Protein AF-A0A9X2YAY1-F1 (afdb_monomer_lite)

Radius of gyration: 21.25 Å; chains: 1; bounding box: 65×42×54 Å

InterPro domains:
  IPR003870 Domain of unknown function DUF222 [PF02720] (25-183)

Sequence (191 aa):
MSEVSIDLGELNAPELIDAAREWSRVENAAAAAKLAVMAEIFTRRTGGDATDREDWWVDPDAAVAAELAAALGVTRGLALAQTHRGVVLRDRLPAVAALFAAGELSDLTVRKIIHRTGLVTDPAVMAAVDTAIAAAATRWGQLSEKKLEQAIDATVLAHDPVAVRRVLDSLADRRVEFGSPTDATGFTSVW

Secondary structure (DSSP, 8-state):
-------GGG--HHHHHHHHHHHHHHHHHHHHHHHHHHHHHHHHHHS--GGGGGG-SS-HHHHHHHHHHHHHTS-HHHHHHHHHHHHHHHHT-HHHHHHHHTT-S-HHHHHHHHHHTTT---HHHHHHHHHHHHHHHTT--S--HHHHHHHHHHHHHHH-HHHHHHHHHHHH-----B--TTPPTT---B-

Organism: NCBI:txid318424

Structure (mmCIF, N/CA/C/O backbone):
data_AF-A0A9X2YAY1-F1
#
_entry.id   AF-A0A9X2YAY1-F1
#
loop_
_atom_site.group_PDB
_atom_site.id
_atom_site.type_symbol
_atom_site.label_atom_id
_atom_site.label_alt_id
_atom_site.label_comp_id
_atom_site.label_asym_id
_atom_site.label_entity_id
_atom_site.label_seq_id
_atom_site.pdbx_PDB_ins_code
_atom_site.Cartn_x
_atom_site.Cartn_y
_atom_site.Cartn_z
_atom_site.occupancy
_atom_site.B_iso_or_equiv
_atom_site.auth_seq_id
_atom_site.auth_comp_id
_atom_site.auth_asym_id
_atom_site.auth_atom_id
_atom_site.pdbx_PDB_model_num
ATOM 1 N N . MET A 1 1 ? -24.764 -3.072 -2.495 1.00 39.78 1 MET A N 1
ATOM 2 C CA . MET A 1 1 ? -24.863 -1.772 -1.802 1.00 39.78 1 MET A CA 1
ATOM 3 C C . MET A 1 1 ? -26.306 -1.606 -1.359 1.00 39.78 1 MET A C 1
ATOM 5 O O . MET A 1 1 ? -27.113 -1.074 -2.104 1.00 39.78 1 MET A O 1
ATOM 9 N N . SER A 1 2 ? -26.663 -2.208 -0.228 1.00 39.66 2 SER A N 1
ATOM 10 C CA . SER A 1 2 ? -27.978 -2.019 0.382 1.00 39.66 2 SER A CA 1
ATOM 11 C C . SER A 1 2 ? -27.790 -0.949 1.445 1.00 39.66 2 SER A C 1
ATOM 13 O O . SER A 1 2 ? -27.243 -1.241 2.503 1.00 39.66 2 SER A O 1
ATOM 15 N N . GLU A 1 3 ? -28.152 0.289 1.125 1.00 50.28 3 GLU A N 1
ATOM 16 C CA . GLU A 1 3 ? -28.212 1.393 2.081 1.00 50.28 3 GLU A CA 1
ATOM 17 C C . GLU A 1 3 ? -29.389 1.135 3.026 1.00 50.28 3 GLU A C 1
ATOM 19 O O . GLU A 1 3 ? -30.528 1.510 2.765 1.00 50.28 3 GLU A O 1
ATOM 24 N N . VAL A 1 4 ? -29.121 0.450 4.135 1.00 56.16 4 VAL A N 1
ATOM 25 C CA . VAL A 1 4 ? -29.900 0.701 5.344 1.00 56.16 4 VAL A CA 1
ATOM 26 C C . VAL A 1 4 ? -29.303 1.981 5.911 1.00 56.16 4 VAL A C 1
ATOM 28 O O . VAL A 1 4 ? -28.243 1.953 6.531 1.00 56.16 4 VAL A O 1
ATOM 31 N N . SER A 1 5 ? -29.917 3.120 5.592 1.00 67.19 5 SER A N 1
ATOM 32 C CA . SER A 1 5 ? -29.597 4.384 6.250 1.00 67.19 5 SER A CA 1
ATOM 33 C C . SER A 1 5 ? -30.014 4.234 7.711 1.00 67.19 5 SER A C 1
ATOM 35 O O . SER A 1 5 ? -31.197 4.282 8.034 1.00 67.19 5 SER A O 1
ATOM 37 N N . ILE A 1 6 ? -29.049 3.908 8.571 1.00 74.25 6 ILE A N 1
ATOM 38 C CA . ILE A 1 6 ? -29.256 3.863 10.017 1.00 74.25 6 ILE A CA 1
ATOM 39 C C . ILE A 1 6 ? -29.442 5.311 10.473 1.00 74.25 6 ILE A C 1
ATOM 41 O O . ILE A 1 6 ? -28.573 6.145 10.205 1.00 74.25 6 ILE A O 1
ATOM 45 N N . ASP A 1 7 ? -30.555 5.614 11.144 1.00 86.88 7 ASP A N 1
ATOM 46 C CA . ASP A 1 7 ? -30.727 6.914 11.787 1.00 86.88 7 ASP A CA 1
ATOM 47 C C . ASP A 1 7 ? -29.736 7.021 12.952 1.00 86.88 7 ASP A C 1
ATOM 49 O O . ASP A 1 7 ? -29.877 6.369 13.988 1.00 86.88 7 ASP A O 1
ATOM 53 N N . LEU A 1 8 ? -28.700 7.843 12.771 1.00 89.56 8 LEU A N 1
ATOM 54 C CA . LEU A 1 8 ? -27.667 8.060 13.782 1.00 89.56 8 LEU A CA 1
ATOM 55 C C . LEU A 1 8 ? -28.246 8.641 15.083 1.00 89.56 8 LEU A C 1
ATOM 57 O O . LEU A 1 8 ? -27.623 8.487 16.131 1.00 89.56 8 LEU A O 1
ATOM 61 N N . GLY A 1 9 ? -29.409 9.303 15.027 1.00 91.00 9 GLY A N 1
ATOM 62 C CA . GLY A 1 9 ? -30.083 9.877 16.191 1.00 91.00 9 GLY A CA 1
ATOM 63 C C . GLY A 1 9 ? -30.670 8.841 17.154 1.00 91.00 9 GLY A C 1
ATOM 64 O O . GLY A 1 9 ? -30.902 9.171 18.317 1.00 91.00 9 GLY A O 1
ATOM 65 N N . GLU A 1 10 ? -30.880 7.602 16.703 1.00 92.44 10 GLU A N 1
ATOM 66 C CA . GLU A 1 10 ? -31.435 6.511 17.517 1.00 92.44 10 GLU A CA 1
ATOM 67 C C . GLU A 1 10 ? -30.355 5.681 18.234 1.00 92.44 10 GLU A C 1
ATOM 69 O O . GLU A 1 10 ? -30.672 4.905 19.136 1.00 92.44 10 GLU A O 1
ATOM 74 N N . LEU A 1 11 ? -29.081 5.857 17.865 1.00 94.44 11 LEU A N 1
ATOM 75 C CA . LEU A 1 11 ? -27.964 5.080 18.399 1.00 94.44 11 LEU A CA 1
ATOM 76 C C . LEU A 1 11 ? -27.460 5.628 19.742 1.00 94.44 11 LEU A C 1
ATOM 78 O O . LEU A 1 11 ? -27.272 6.833 19.929 1.00 94.44 11 LEU A O 1
ATOM 82 N N . ASN A 1 12 ? -27.154 4.731 20.678 1.00 95.50 12 ASN A N 1
ATOM 83 C CA . ASN A 1 12 ? -26.451 5.075 21.913 1.00 95.50 12 ASN A CA 1
ATOM 84 C C . ASN A 1 12 ? -24.932 5.252 21.687 1.00 95.50 12 ASN A C 1
ATOM 86 O O . ASN A 1 12 ? -24.390 4.962 20.623 1.00 95.50 12 ASN A O 1
ATOM 90 N N . ALA A 1 13 ? -24.209 5.758 22.695 1.00 95.88 13 ALA A N 1
ATOM 91 C CA . ALA A 1 13 ? -22.787 6.085 22.537 1.00 95.88 13 ALA A CA 1
ATOM 92 C C . ALA A 1 13 ? -21.900 4.881 22.127 1.00 95.88 13 ALA A C 1
ATOM 94 O O . ALA A 1 13 ? -21.093 5.051 21.214 1.00 95.88 13 ALA A O 1
ATOM 95 N N . PRO A 1 14 ? -22.027 3.677 22.725 1.00 96.94 14 PRO A N 1
ATOM 96 C CA . PRO A 1 14 ? -21.350 2.479 22.220 1.00 96.94 14 PRO A CA 1
ATOM 97 C C . PRO A 1 14 ? -21.679 2.141 20.759 1.00 96.94 14 PRO A C 1
ATOM 99 O O . PRO A 1 14 ? -20.764 1.902 19.976 1.00 96.94 14 PRO A O 1
ATOM 102 N N . GLU A 1 15 ? -22.955 2.194 20.370 1.00 95.62 15 GLU A N 1
ATOM 103 C CA . GLU A 1 15 ? -23.389 1.920 18.992 1.00 95.62 15 GLU A CA 1
ATOM 104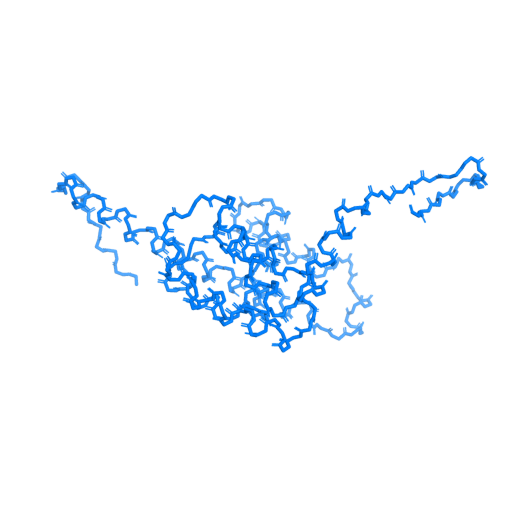 C C . GLU A 1 15 ? -22.803 2.919 17.986 1.00 95.62 15 GLU A C 1
ATOM 106 O O . GLU A 1 15 ? -22.391 2.528 16.896 1.00 95.62 15 GLU A O 1
ATOM 111 N N . LEU A 1 16 ? -22.687 4.197 18.359 1.00 96.56 16 LEU A N 1
ATOM 112 C CA . LEU A 1 16 ? -22.026 5.215 17.536 1.00 96.56 16 LEU A CA 1
ATOM 113 C C . LEU A 1 16 ? -20.528 4.927 17.344 1.00 96.56 16 LEU A C 1
ATOM 115 O O . LEU A 1 16 ? -19.989 5.159 16.260 1.00 96.56 16 LEU A O 1
ATOM 119 N N . ILE A 1 17 ? -19.845 4.406 18.368 1.00 96.94 17 ILE A N 1
ATOM 120 C CA . ILE A 1 17 ? -18.432 4.007 18.266 1.00 96.94 17 ILE A CA 1
ATOM 121 C C . ILE A 1 17 ? -18.268 2.788 17.353 1.00 96.94 17 ILE A C 1
ATOM 123 O O . ILE A 1 17 ? -17.345 2.759 16.532 1.00 96.94 17 ILE A O 1
ATOM 127 N N . ASP A 1 18 ? -19.160 1.806 17.455 1.00 95.56 18 ASP A N 1
ATOM 128 C CA . ASP A 1 18 ? -19.137 0.627 16.588 1.00 95.56 18 ASP A CA 1
ATOM 129 C C . ASP A 1 18 ? -19.474 0.987 15.135 1.00 95.56 18 ASP A C 1
ATOM 131 O O . ASP A 1 18 ? -18.785 0.538 14.217 1.00 95.56 18 ASP A O 1
ATOM 135 N N . ALA A 1 19 ? -20.437 1.886 14.916 1.00 94.50 19 ALA A N 1
ATOM 136 C CA . ALA A 1 19 ? -20.741 2.425 13.594 1.00 94.50 19 ALA A CA 1
ATOM 137 C C . ALA A 1 19 ? -19.533 3.160 12.988 1.00 94.50 19 ALA A C 1
ATOM 139 O O . ALA A 1 19 ? -19.201 2.943 11.823 1.00 94.50 19 ALA A O 1
ATOM 140 N N . ALA A 1 20 ? -18.825 3.984 13.770 1.00 94.75 20 ALA A N 1
ATOM 141 C CA . ALA A 1 20 ? -17.613 4.663 13.307 1.00 94.75 20 ALA A CA 1
ATOM 142 C C . ALA A 1 20 ? -16.499 3.670 12.926 1.00 94.75 20 ALA A C 1
ATOM 144 O O . ALA A 1 20 ? -15.804 3.859 11.924 1.00 94.75 20 ALA A O 1
ATOM 145 N N . ARG A 1 21 ? -16.341 2.584 13.695 1.00 93.75 21 ARG A N 1
ATOM 146 C CA . ARG A 1 21 ? -15.395 1.503 13.383 1.00 93.75 21 ARG A CA 1
ATOM 147 C C . ARG A 1 21 ? -15.754 0.805 12.072 1.00 93.75 21 ARG A C 1
ATOM 149 O O . ARG A 1 21 ? -14.856 0.555 11.269 1.00 93.75 21 ARG A O 1
ATOM 156 N N . GLU A 1 22 ? -17.028 0.491 11.862 1.00 95.19 22 GLU A N 1
ATOM 157 C CA . GLU A 1 22 ? -17.482 -0.191 10.648 1.00 95.19 22 GLU A CA 1
ATOM 158 C C . GLU A 1 22 ? -17.309 0.696 9.413 1.00 95.19 22 GLU A C 1
ATOM 160 O O . GLU A 1 22 ? -16.721 0.271 8.418 1.00 95.19 22 GLU A O 1
ATOM 165 N N . TRP A 1 23 ? -17.695 1.970 9.500 1.00 95.94 23 TRP A N 1
ATOM 166 C CA . TRP A 1 23 ? -17.492 2.917 8.405 1.00 95.94 23 TRP A CA 1
ATOM 167 C C . TRP A 1 23 ? -16.018 3.126 8.063 1.00 95.94 23 TRP A C 1
ATOM 169 O O . TRP A 1 23 ? -15.694 3.268 6.887 1.00 95.94 23 TRP A O 1
ATOM 179 N N . SER A 1 24 ? -15.112 3.064 9.043 1.00 95.38 24 SER A N 1
ATOM 180 C CA . SER A 1 24 ? -13.672 3.090 8.766 1.00 95.38 24 SER A CA 1
ATOM 181 C C . SER A 1 24 ? -13.218 1.881 7.937 1.00 95.38 24 SER A C 1
ATOM 183 O O . SER A 1 24 ? -12.412 2.034 7.019 1.00 95.38 24 SER A O 1
ATOM 185 N N . ARG A 1 25 ? -13.757 0.679 8.191 1.00 96.12 25 ARG A N 1
ATOM 186 C CA . ARG A 1 25 ? -13.464 -0.512 7.369 1.00 96.12 25 ARG A CA 1
ATOM 187 C C . ARG A 1 25 ? -14.000 -0.361 5.951 1.00 96.12 25 ARG A C 1
ATOM 189 O O . ARG A 1 25 ? -13.285 -0.665 4.997 1.00 96.12 25 ARG A O 1
ATOM 196 N N . VAL A 1 26 ? -15.223 0.149 5.815 1.00 97.88 26 VAL A N 1
ATOM 197 C CA . VAL A 1 26 ? -15.842 0.429 4.512 1.00 97.88 26 VAL A CA 1
ATOM 198 C C . VAL A 1 26 ? -15.037 1.472 3.734 1.00 97.88 26 VAL A C 1
ATOM 200 O O . VAL A 1 26 ? -14.760 1.264 2.554 1.00 97.88 26 VAL A O 1
ATOM 203 N N . GLU A 1 27 ? -14.609 2.557 4.381 1.00 97.75 27 GLU A N 1
ATOM 204 C CA . GLU A 1 27 ? -13.761 3.593 3.779 1.00 97.75 27 GLU A CA 1
ATOM 205 C C . GLU A 1 27 ? -12.451 2.997 3.250 1.00 97.75 27 GLU A C 1
ATOM 207 O O . GLU A 1 27 ? -12.079 3.234 2.098 1.00 97.75 27 GLU A O 1
ATOM 212 N N . ASN A 1 28 ? -11.780 2.179 4.062 1.00 97.44 28 ASN A N 1
ATOM 213 C CA . ASN A 1 28 ? -10.537 1.516 3.681 1.00 97.44 28 ASN A CA 1
ATOM 214 C C . ASN A 1 28 ? -10.735 0.590 2.469 1.00 97.44 28 ASN A C 1
ATOM 216 O O . ASN A 1 28 ? -10.005 0.699 1.483 1.00 97.44 28 ASN A O 1
ATOM 220 N N . ALA A 1 29 ? -11.762 -0.264 2.497 1.00 98.44 29 ALA A N 1
ATOM 221 C CA . ALA A 1 29 ? -12.076 -1.171 1.395 1.00 98.44 29 ALA A CA 1
ATOM 222 C C . ALA A 1 29 ? -12.435 -0.415 0.101 1.00 98.44 29 ALA A C 1
ATOM 224 O O . ALA A 1 29 ? -11.973 -0.766 -0.989 1.00 98.44 29 ALA A O 1
ATOM 225 N N . ALA A 1 30 ? -13.209 0.670 0.207 1.00 98.44 30 ALA A N 1
ATOM 226 C CA . ALA A 1 30 ? -13.556 1.522 -0.927 1.00 98.44 30 ALA A CA 1
ATOM 227 C C . ALA A 1 30 ? -12.326 2.243 -1.500 1.00 98.44 30 ALA A C 1
ATOM 229 O O . ALA A 1 30 ? -12.163 2.336 -2.721 1.00 98.44 30 ALA A O 1
ATOM 230 N N . ALA A 1 31 ? -11.423 2.719 -0.637 1.00 98.25 31 ALA A N 1
ATOM 231 C CA . ALA A 1 31 ? -10.162 3.311 -1.058 1.00 98.25 31 ALA A CA 1
ATOM 232 C C . ALA A 1 31 ? -9.286 2.287 -1.796 1.00 98.25 31 ALA A C 1
ATOM 234 O O . ALA A 1 31 ? -8.774 2.608 -2.869 1.00 98.25 31 ALA A O 1
ATOM 235 N N . ALA A 1 32 ? -9.177 1.056 -1.290 1.00 98.56 32 ALA A N 1
ATOM 236 C CA . ALA A 1 32 ? -8.461 -0.033 -1.952 1.00 98.56 32 ALA A CA 1
ATOM 237 C C . ALA A 1 32 ? -9.029 -0.329 -3.349 1.00 98.56 32 ALA A C 1
ATOM 239 O O . ALA A 1 32 ? -8.279 -0.361 -4.327 1.00 98.56 32 ALA A O 1
ATOM 240 N N . ALA A 1 33 ? -10.355 -0.461 -3.462 1.00 98.69 33 ALA A N 1
ATOM 241 C CA . ALA A 1 33 ? -11.033 -0.690 -4.736 1.00 98.69 33 ALA A CA 1
ATOM 242 C C . ALA A 1 33 ? -10.772 0.447 -5.738 1.00 98.69 33 ALA A C 1
ATOM 244 O O . ALA A 1 33 ? -10.440 0.195 -6.897 1.00 98.69 33 ALA A O 1
ATOM 245 N N . LYS A 1 34 ? -10.842 1.705 -5.282 1.00 98.50 34 LYS A N 1
ATOM 246 C CA . LYS A 1 34 ? -10.511 2.872 -6.109 1.00 98.50 34 LYS A CA 1
ATOM 247 C C . LYS A 1 34 ? -9.071 2.806 -6.623 1.00 98.50 34 LYS A C 1
ATOM 249 O O . LYS A 1 34 ? -8.847 2.997 -7.816 1.00 98.50 34 LYS A O 1
ATOM 254 N N . LEU A 1 35 ? -8.097 2.524 -5.752 1.00 98.44 35 LEU A N 1
ATOM 255 C CA . LEU A 1 35 ? -6.691 2.433 -6.161 1.00 98.44 35 LEU A CA 1
ATOM 256 C C . LEU A 1 35 ? -6.450 1.284 -7.152 1.00 98.44 35 LEU A C 1
ATOM 258 O O . LEU A 1 35 ? -5.669 1.456 -8.086 1.00 98.44 35 LEU A O 1
ATOM 262 N N . ALA A 1 36 ? -7.141 0.152 -6.996 1.00 98.62 36 ALA A N 1
ATOM 263 C CA . ALA A 1 36 ? -7.057 -0.970 -7.9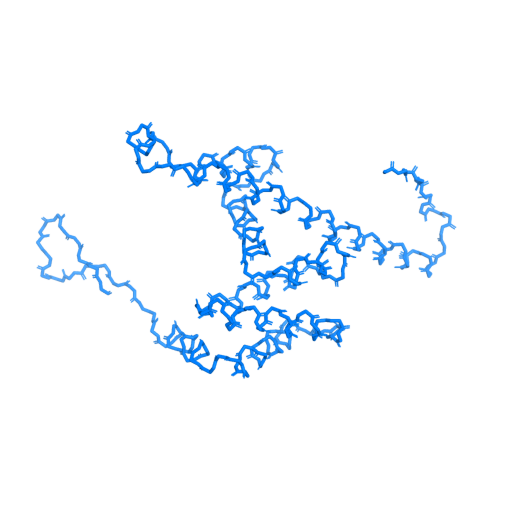29 1.00 98.62 36 ALA A CA 1
ATOM 264 C C . ALA A 1 36 ? -7.560 -0.595 -9.336 1.00 98.62 36 ALA A C 1
ATOM 266 O O . ALA A 1 36 ? -6.900 -0.903 -10.326 1.00 98.62 36 ALA A O 1
ATOM 267 N N . VAL A 1 37 ? -8.674 0.142 -9.436 1.00 98.44 37 VAL A N 1
ATOM 268 C CA . VAL A 1 37 ? -9.178 0.661 -10.724 1.00 98.44 37 VAL A CA 1
ATOM 269 C C . VAL A 1 37 ? -8.178 1.628 -11.362 1.00 98.44 37 VAL A C 1
ATOM 271 O O . VAL A 1 37 ? -7.900 1.530 -12.557 1.00 98.44 37 VAL A O 1
ATOM 274 N N . MET A 1 38 ? -7.602 2.541 -10.574 1.00 97.88 38 MET A N 1
ATOM 275 C CA . MET A 1 38 ? -6.594 3.488 -11.068 1.00 97.88 38 MET A CA 1
ATOM 276 C C . MET A 1 38 ? -5.351 2.762 -11.604 1.00 97.88 38 MET A C 1
ATOM 278 O O . MET A 1 38 ? -4.847 3.120 -12.668 1.00 97.88 38 MET A O 1
ATOM 282 N N . ALA A 1 39 ? -4.888 1.723 -10.903 1.00 96.81 39 ALA A N 1
ATOM 283 C CA . ALA A 1 39 ? -3.760 0.895 -11.327 1.00 96.81 39 ALA A CA 1
ATOM 284 C C . ALA A 1 39 ? -4.040 0.145 -12.635 1.00 96.81 39 ALA A C 1
ATOM 286 O O . ALA A 1 39 ? -3.184 0.090 -13.518 1.00 96.81 39 ALA A O 1
ATOM 287 N N . GLU A 1 40 ? -5.245 -0.406 -12.779 1.00 97.06 40 GLU A N 1
ATOM 288 C CA . GLU A 1 40 ? -5.650 -1.123 -13.987 1.00 97.06 40 GLU A CA 1
ATOM 289 C C . GLU A 1 40 ? -5.680 -0.204 -15.214 1.00 97.06 40 GLU A C 1
ATOM 291 O O . GLU A 1 40 ? -5.106 -0.536 -16.253 1.00 97.06 40 GLU A O 1
ATOM 296 N N . ILE A 1 41 ? -6.289 0.983 -15.091 1.00 95.62 41 ILE A N 1
ATOM 297 C CA . ILE A 1 41 ? -6.323 1.974 -16.178 1.00 95.62 41 ILE A CA 1
ATOM 298 C C . ILE A 1 41 ? -4.906 2.394 -16.569 1.00 95.62 41 ILE A C 1
ATOM 300 O O . ILE A 1 41 ? -4.597 2.460 -17.759 1.00 95.62 41 ILE A O 1
ATOM 304 N N . PHE A 1 42 ? -4.048 2.656 -15.580 1.00 93.25 42 PHE A N 1
ATOM 305 C CA . PHE A 1 42 ? -2.656 3.024 -15.814 1.00 93.25 42 PHE A CA 1
ATOM 306 C C . PHE A 1 42 ? -1.929 1.949 -16.620 1.00 93.25 42 PHE A C 1
ATOM 308 O O . PHE A 1 42 ? -1.423 2.232 -17.698 1.00 93.25 42 PHE A O 1
ATOM 315 N N . THR A 1 43 ? -1.964 0.695 -16.172 1.00 91.69 43 THR A N 1
ATOM 316 C CA . THR A 1 43 ? -1.245 -0.406 -16.831 1.00 91.69 43 THR A CA 1
ATOM 317 C C . THR A 1 43 ? -1.714 -0.677 -18.247 1.00 91.69 43 THR A C 1
ATOM 319 O O . THR A 1 43 ? -0.877 -0.877 -19.123 1.00 91.69 43 THR A O 1
ATOM 322 N N . ARG A 1 44 ? -3.024 -0.621 -18.508 1.00 91.31 44 ARG A N 1
ATOM 323 C CA . ARG A 1 44 ? -3.542 -0.788 -19.873 1.00 91.31 44 ARG A CA 1
ATOM 324 C C . ARG A 1 44 ? -3.064 0.299 -20.831 1.00 91.31 44 ARG A C 1
ATOM 326 O O . ARG A 1 44 ? -3.000 0.048 -22.027 1.00 91.31 44 ARG A O 1
ATOM 333 N N . ARG A 1 45 ? -2.768 1.499 -20.327 1.00 87.38 45 ARG A N 1
ATOM 334 C CA . ARG A 1 45 ? -2.415 2.663 -21.151 1.00 87.38 45 ARG A CA 1
ATOM 335 C C . ARG A 1 45 ? -0.918 2.936 -21.227 1.00 87.38 45 ARG A C 1
ATOM 337 O O . ARG A 1 45 ? -0.472 3.516 -22.205 1.00 87.38 45 ARG A O 1
ATOM 344 N N . THR A 1 46 ? -0.141 2.512 -20.234 1.00 85.31 46 THR A N 1
ATOM 345 C CA . THR A 1 46 ? 1.322 2.671 -20.227 1.00 85.31 46 THR A CA 1
ATOM 346 C C . THR A 1 46 ? 2.065 1.422 -20.699 1.00 85.31 46 THR A C 1
ATOM 348 O O . THR A 1 46 ? 3.268 1.485 -20.922 1.00 85.31 46 THR A O 1
ATOM 351 N N . GLY A 1 47 ? 1.380 0.281 -20.827 1.00 79.62 47 GLY A N 1
ATOM 352 C CA . GLY A 1 47 ? 1.969 -1.006 -21.214 1.00 79.62 47 GLY A CA 1
ATOM 353 C C . GLY A 1 47 ? 2.081 -1.274 -22.721 1.00 79.62 47 GLY A C 1
ATOM 354 O O . GLY A 1 47 ? 2.336 -2.418 -23.080 1.00 79.62 47 GLY A O 1
ATOM 355 N N . GLY A 1 48 ? 1.845 -0.278 -23.586 1.00 70.06 48 GLY A N 1
ATOM 356 C CA . GLY A 1 48 ? 1.893 -0.423 -25.050 1.00 70.06 48 GLY A CA 1
ATOM 357 C C . GLY A 1 48 ? 3.302 -0.619 -25.630 1.00 70.06 48 GLY A C 1
ATOM 358 O O . GLY A 1 48 ? 4.313 -0.408 -24.945 1.00 70.06 48 GLY A O 1
ATOM 359 N N . ASP A 1 49 ? 3.362 -1.006 -26.906 1.00 66.75 49 ASP A N 1
ATOM 360 C CA . ASP A 1 49 ? 4.615 -1.285 -27.612 1.00 66.75 49 ASP A CA 1
ATOM 361 C C . ASP A 1 49 ? 5.427 -0.004 -27.859 1.00 66.75 49 ASP A C 1
ATOM 363 O O . ASP A 1 49 ? 4.901 1.106 -27.925 1.00 66.75 49 ASP A O 1
ATOM 367 N N . ALA A 1 50 ? 6.749 -0.143 -27.999 1.00 61.47 50 ALA A N 1
ATOM 368 C CA . ALA A 1 50 ? 7.648 0.999 -28.191 1.00 61.47 50 ALA A CA 1
ATOM 369 C C . ALA A 1 50 ? 7.320 1.830 -29.447 1.00 61.47 50 ALA A C 1
ATOM 371 O O . ALA A 1 50 ? 7.532 3.038 -29.434 1.00 61.47 50 ALA A O 1
ATOM 372 N N . THR A 1 51 ? 6.768 1.200 -30.486 1.00 63.34 51 THR A N 1
ATOM 373 C CA . THR A 1 51 ? 6.290 1.846 -31.719 1.00 63.34 51 THR A CA 1
ATOM 374 C C . THR A 1 51 ? 5.091 2.760 -31.498 1.00 63.34 51 THR A C 1
ATOM 376 O O . THR A 1 51 ? 4.999 3.783 -32.162 1.00 63.34 51 THR A O 1
ATOM 379 N N . ASP A 1 52 ? 4.218 2.468 -30.527 1.00 64.25 52 ASP A N 1
ATOM 380 C CA . ASP A 1 52 ? 3.076 3.343 -30.224 1.00 64.25 52 ASP A CA 1
ATOM 381 C C . ASP A 1 52 ? 3.538 4.676 -29.610 1.00 64.25 52 ASP A C 1
ATOM 383 O O . ASP A 1 52 ? 2.805 5.662 -29.648 1.00 64.25 52 ASP A O 1
ATOM 387 N N . ARG A 1 53 ? 4.763 4.725 -29.058 1.00 62.34 53 ARG A N 1
ATOM 388 C CA . ARG A 1 53 ? 5.320 5.921 -28.406 1.00 62.34 53 ARG A CA 1
ATOM 389 C C . ARG A 1 53 ? 5.758 7.001 -29.381 1.00 62.34 53 ARG A C 1
ATOM 391 O O . ARG A 1 53 ? 5.866 8.153 -28.975 1.00 62.34 53 ARG A O 1
ATOM 398 N N . GLU A 1 54 ? 6.023 6.643 -30.637 1.00 65.00 54 GLU A N 1
ATOM 399 C CA . GLU A 1 54 ? 6.422 7.605 -31.671 1.00 65.00 54 GLU A CA 1
ATOM 400 C C . GLU A 1 54 ? 5.285 8.593 -31.995 1.00 65.00 54 GLU A C 1
ATOM 402 O O . GLU A 1 54 ? 5.554 9.729 -32.382 1.00 65.00 54 GLU A O 1
ATOM 407 N N . ASP A 1 55 ? 4.033 8.205 -31.723 1.00 65.06 55 ASP A N 1
ATOM 408 C CA . ASP A 1 55 ? 2.833 9.025 -31.921 1.00 65.06 55 ASP A CA 1
ATOM 409 C C . ASP A 1 55 ? 2.354 9.746 -30.639 1.00 65.06 55 ASP A C 1
ATOM 411 O O . ASP A 1 55 ? 1.334 10.447 -30.644 1.00 65.06 55 ASP A O 1
ATOM 415 N N . TRP A 1 56 ? 3.059 9.601 -29.509 1.00 72.44 56 TRP A N 1
ATOM 416 C CA . TRP A 1 56 ? 2.651 10.214 -28.241 1.00 72.44 56 TRP A CA 1
ATOM 417 C C . TRP A 1 56 ? 3.022 11.698 -28.191 1.00 72.44 56 TRP A C 1
ATOM 419 O O . TRP A 1 56 ? 4.160 12.076 -27.932 1.00 72.44 56 TRP A O 1
ATOM 429 N N . TRP A 1 57 ? 2.025 12.571 -28.363 1.00 73.88 57 TRP A N 1
ATOM 430 C CA . TRP A 1 57 ? 2.187 14.006 -28.089 1.00 73.88 57 TRP A CA 1
ATOM 431 C C . TRP A 1 57 ? 2.234 14.326 -26.581 1.00 73.88 57 TRP A C 1
ATOM 433 O O . TRP A 1 57 ? 2.740 15.368 -26.167 1.00 73.88 57 TRP A O 1
ATOM 443 N N . VAL A 1 58 ? 1.681 13.436 -25.750 1.00 75.75 58 VAL A N 1
ATOM 444 C CA . VAL A 1 58 ? 1.691 13.503 -24.282 1.00 75.75 58 VAL A CA 1
ATOM 445 C C . VAL A 1 58 ? 1.999 12.109 -23.751 1.00 75.75 58 VAL A C 1
ATOM 447 O O . VAL A 1 58 ? 1.392 11.143 -24.217 1.00 75.75 58 VAL A O 1
ATOM 450 N N . ASP A 1 59 ? 2.881 12.010 -22.754 1.00 83.06 59 ASP A N 1
ATOM 451 C CA . ASP A 1 59 ? 3.172 10.736 -22.097 1.00 83.06 59 ASP A CA 1
ATOM 452 C C . ASP A 1 59 ? 1.876 10.121 -21.507 1.00 83.06 59 ASP A C 1
ATOM 454 O O . ASP A 1 59 ? 1.077 10.828 -20.876 1.00 83.06 59 ASP A O 1
ATOM 458 N N . PRO A 1 60 ? 1.599 8.819 -21.693 1.00 83.75 60 PRO A N 1
ATOM 459 C CA . PRO A 1 60 ? 0.333 8.221 -21.282 1.00 83.75 60 PRO A CA 1
ATOM 460 C C . PRO A 1 60 ? 0.108 8.239 -19.783 1.00 83.75 60 PRO A C 1
ATOM 462 O O . PRO A 1 60 ? -1.039 8.301 -19.349 1.00 83.75 60 PRO A O 1
ATOM 465 N N . ASP A 1 61 ? 1.169 8.202 -18.981 1.00 85.31 61 ASP A N 1
ATOM 466 C CA . ASP A 1 61 ? 1.068 8.384 -17.538 1.00 85.31 61 ASP A CA 1
ATOM 467 C C . ASP A 1 61 ? 0.559 9.793 -17.191 1.00 85.31 61 ASP A C 1
ATOM 469 O O . ASP A 1 61 ? -0.344 9.931 -16.360 1.00 85.31 61 ASP A O 1
ATOM 473 N N . ALA A 1 62 ? 1.047 10.829 -17.878 1.00 87.19 62 ALA A N 1
ATOM 474 C CA . ALA A 1 62 ? 0.569 12.201 -17.745 1.00 87.19 62 ALA A CA 1
ATOM 475 C C . ALA A 1 62 ? -0.883 12.358 -18.231 1.00 87.19 62 ALA A C 1
ATOM 477 O O . ALA A 1 62 ? -1.673 13.051 -17.578 1.00 87.19 62 ALA A O 1
ATOM 478 N N . ALA A 1 63 ? -1.261 11.685 -19.323 1.00 90.50 63 ALA A N 1
ATOM 479 C CA . ALA A 1 63 ? -2.637 11.662 -19.822 1.00 90.50 63 ALA A CA 1
ATOM 480 C C . ALA A 1 63 ? -3.596 10.974 -18.830 1.00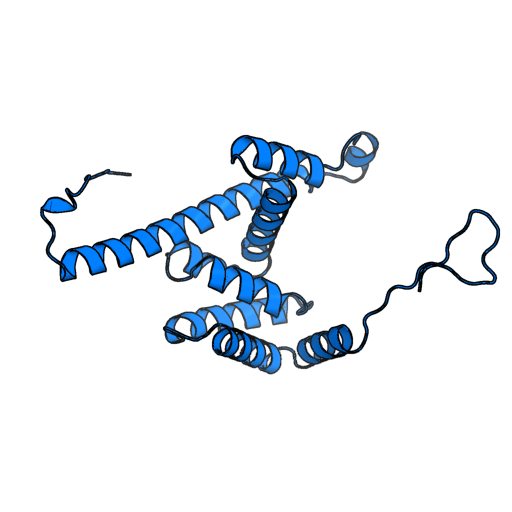 90.50 63 ALA A C 1
ATOM 482 O O . ALA A 1 63 ? -4.602 11.563 -18.428 1.00 90.50 63 ALA A O 1
ATOM 483 N N . VAL A 1 64 ? -3.246 9.775 -18.345 1.00 92.56 64 VAL A N 1
ATOM 484 C CA . VAL A 1 64 ? -4.013 9.039 -17.322 1.00 92.56 64 VAL A CA 1
ATOM 485 C C . VAL A 1 64 ? -4.159 9.870 -16.049 1.00 92.56 64 VAL A C 1
ATOM 487 O O . VAL A 1 64 ? -5.255 9.969 -15.496 1.00 92.56 64 VAL A O 1
ATOM 490 N N . ALA A 1 65 ? -3.077 10.494 -15.576 1.00 91.25 65 ALA A N 1
ATOM 491 C CA . ALA A 1 65 ? -3.114 11.319 -14.373 1.00 91.25 65 ALA A CA 1
ATOM 492 C C . ALA A 1 65 ? -4.034 12.539 -14.532 1.00 91.25 65 ALA A C 1
ATOM 494 O O . ALA A 1 65 ? -4.721 12.906 -13.578 1.00 91.25 65 ALA A O 1
ATOM 495 N N . ALA A 1 66 ? -4.074 13.160 -15.716 1.00 94.06 66 ALA A N 1
ATOM 496 C CA . ALA A 1 66 ? -4.971 14.277 -16.002 1.00 94.06 66 ALA A CA 1
ATOM 497 C C . ALA A 1 66 ? -6.448 13.852 -16.021 1.00 94.06 66 ALA A C 1
ATOM 499 O O . ALA A 1 66 ? -7.277 14.517 -15.397 1.00 94.06 66 ALA A O 1
ATOM 500 N N . GLU A 1 67 ? -6.771 12.732 -16.668 1.00 95.94 67 GLU A N 1
ATOM 501 C CA . GLU A 1 67 ? -8.137 12.195 -16.707 1.00 95.94 67 GLU A CA 1
ATOM 502 C C . GLU A 1 67 ? -8.638 11.792 -15.318 1.00 95.94 67 GLU A C 1
ATOM 504 O O . GLU A 1 67 ? -9.733 12.185 -14.914 1.00 95.94 67 GLU A O 1
ATOM 509 N N . LEU A 1 68 ? -7.822 11.061 -14.551 1.00 96.75 68 LEU A N 1
ATOM 510 C CA . LEU A 1 68 ? -8.169 10.656 -13.188 1.00 96.75 68 LEU A CA 1
ATOM 511 C C . LEU A 1 68 ? -8.320 11.864 -12.256 1.00 96.75 68 LEU A C 1
ATOM 513 O O . LEU A 1 68 ? -9.216 11.881 -11.416 1.00 96.75 68 LEU A O 1
ATOM 517 N N . ALA A 1 69 ? -7.476 12.887 -12.411 1.00 96.56 69 ALA A N 1
ATOM 518 C CA . ALA A 1 69 ? -7.589 14.129 -11.653 1.00 96.56 69 ALA A CA 1
ATOM 519 C C . ALA A 1 69 ? -8.914 14.849 -11.920 1.00 96.56 69 ALA A C 1
ATOM 521 O O . ALA A 1 69 ? -9.596 15.241 -10.972 1.00 96.56 69 ALA A O 1
ATOM 522 N N . ALA A 1 70 ? -9.299 14.971 -13.194 1.00 98.25 70 ALA A N 1
ATOM 523 C CA . ALA A 1 70 ? -10.570 15.565 -13.587 1.00 98.25 70 ALA A CA 1
ATOM 524 C C . ALA A 1 70 ? -11.767 14.747 -13.071 1.00 98.25 70 ALA A C 1
ATOM 526 O O . ALA A 1 70 ? -12.693 15.320 -12.503 1.00 98.25 70 ALA A O 1
ATOM 527 N N . ALA A 1 71 ? -11.724 13.418 -13.205 1.00 97.81 71 ALA A N 1
ATOM 528 C CA . ALA A 1 71 ? -12.806 12.529 -12.781 1.00 97.81 71 ALA A CA 1
ATOM 529 C C . ALA A 1 71 ? -13.013 12.501 -11.256 1.00 97.81 71 ALA A C 1
ATOM 531 O O . ALA A 1 71 ? -14.142 12.373 -10.791 1.00 97.81 71 ALA A O 1
ATOM 532 N N . LEU A 1 72 ? -11.933 12.611 -10.475 1.00 96.69 72 LEU A N 1
ATOM 533 C CA . LEU A 1 72 ? -11.970 12.516 -9.010 1.00 96.69 72 LEU A CA 1
ATOM 534 C C . LEU A 1 72 ? -11.989 13.880 -8.300 1.00 96.69 72 LEU A C 1
ATOM 536 O O . LEU A 1 72 ? -12.057 13.914 -7.073 1.00 96.69 72 LEU A O 1
ATOM 540 N N . GLY A 1 73 ? -11.896 14.993 -9.034 1.00 97.50 73 GLY A N 1
ATOM 541 C CA . GLY A 1 73 ? -11.863 16.339 -8.452 1.00 97.50 73 GLY A CA 1
ATOM 542 C C . GLY A 1 73 ? -10.608 16.612 -7.613 1.00 97.50 73 GLY A C 1
ATOM 543 O O . GLY A 1 73 ? -10.684 17.273 -6.579 1.00 97.50 73 GLY A O 1
ATOM 544 N N . VAL A 1 74 ? -9.450 16.088 -8.028 1.00 95.50 74 VAL A N 1
ATOM 545 C CA . VAL A 1 74 ? -8.170 16.224 -7.309 1.00 95.50 74 VAL A CA 1
ATOM 546 C C . VAL A 1 74 ? -7.075 16.811 -8.196 1.00 95.50 74 VAL A C 1
ATOM 548 O O . VAL A 1 74 ? -7.217 16.918 -9.409 1.00 95.50 74 VAL A O 1
ATOM 551 N N . THR A 1 75 ? -5.940 17.189 -7.605 1.00 94.94 75 THR A N 1
ATOM 552 C CA . THR A 1 75 ? -4.778 17.622 -8.391 1.00 94.94 75 THR A CA 1
ATOM 553 C C . THR A 1 75 ? -4.183 16.453 -9.183 1.00 94.94 75 THR A C 1
ATOM 555 O O . THR A 1 75 ? -4.197 15.307 -8.729 1.00 94.94 75 THR A O 1
ATOM 558 N N . ARG A 1 76 ? -3.569 16.745 -10.338 1.00 92.75 76 ARG A N 1
ATOM 559 C CA . ARG A 1 76 ? -2.837 15.746 -11.144 1.00 92.75 76 ARG A CA 1
ATOM 560 C C . ARG A 1 76 ? -1.775 14.997 -10.342 1.00 92.75 76 ARG A C 1
ATOM 562 O O . ARG A 1 76 ? -1.684 13.780 -10.440 1.00 92.75 76 ARG A O 1
ATOM 569 N N . GLY A 1 77 ? -1.022 15.711 -9.503 1.00 88.19 77 GLY A N 1
ATOM 570 C CA . GLY A 1 77 ? -0.019 15.098 -8.630 1.00 88.19 77 GLY A CA 1
ATOM 571 C C . GLY A 1 77 ? -0.627 14.120 -7.621 1.00 88.19 77 GLY A C 1
ATOM 572 O O . GLY A 1 77 ? -0.075 13.044 -7.403 1.00 88.19 77 GLY A O 1
ATOM 573 N N . LEU A 1 78 ? -1.790 14.446 -7.041 1.00 91.25 78 LEU A N 1
ATOM 574 C CA . LEU A 1 78 ? -2.480 13.536 -6.126 1.00 91.25 78 LEU A CA 1
ATOM 575 C C . LEU A 1 78 ? -3.049 12.313 -6.856 1.00 91.25 78 LEU A C 1
ATOM 577 O O . LEU A 1 78 ? -2.928 11.204 -6.333 1.00 91.25 78 LEU A O 1
ATOM 581 N N . ALA A 1 79 ? -3.618 12.498 -8.051 1.00 93.25 79 ALA A N 1
ATOM 582 C CA . ALA A 1 79 ? -4.080 11.395 -8.890 1.00 93.25 79 ALA A CA 1
ATOM 583 C C . ALA A 1 79 ? -2.923 10.446 -9.231 1.00 93.25 79 ALA A C 1
ATOM 585 O O . ALA A 1 79 ? -3.023 9.253 -8.962 1.00 93.25 79 ALA A O 1
ATOM 586 N N . LEU A 1 80 ? -1.790 10.977 -9.702 1.00 89.94 80 LEU A N 1
ATOM 587 C CA . LEU A 1 80 ? -0.598 10.183 -10.007 1.00 89.94 80 LEU A CA 1
ATOM 588 C C . LEU A 1 80 ? -0.073 9.436 -8.772 1.00 89.94 80 LEU A C 1
ATOM 590 O O . LEU A 1 80 ? 0.200 8.240 -8.843 1.00 89.94 80 LEU A O 1
ATOM 594 N N . ALA A 1 81 ? 0.013 10.101 -7.617 1.00 90.88 81 ALA A N 1
ATOM 595 C CA . ALA A 1 81 ? 0.463 9.468 -6.379 1.00 90.88 81 ALA A CA 1
ATOM 596 C C . ALA A 1 81 ? -0.486 8.351 -5.906 1.00 90.88 81 ALA A C 1
ATOM 598 O O . ALA A 1 81 ? -0.026 7.346 -5.365 1.00 90.88 81 ALA A O 1
ATOM 599 N N . GLN A 1 82 ? -1.803 8.515 -6.078 1.00 95.56 82 GLN A N 1
ATOM 600 C CA . GLN A 1 82 ? -2.795 7.471 -5.801 1.00 95.56 82 GLN A CA 1
ATOM 601 C C . GLN A 1 82 ? -2.647 6.297 -6.776 1.00 95.56 82 GLN A C 1
ATOM 603 O O . GLN A 1 82 ? -2.543 5.156 -6.329 1.00 95.56 82 GLN A O 1
ATOM 608 N N . THR A 1 83 ? -2.545 6.570 -8.078 1.00 95.69 83 THR A N 1
ATOM 609 C CA . THR A 1 83 ? -2.319 5.552 -9.111 1.00 95.69 83 THR A CA 1
ATOM 610 C C . THR A 1 83 ? -1.057 4.742 -8.835 1.00 95.69 83 THR A C 1
ATOM 612 O O . THR A 1 83 ? -1.118 3.517 -8.800 1.00 95.69 83 THR A O 1
ATOM 615 N N . HIS A 1 84 ? 0.066 5.407 -8.542 1.00 94.25 84 HIS A N 1
ATOM 616 C CA . HIS A 1 84 ? 1.319 4.744 -8.183 1.00 94.25 84 HIS A CA 1
ATOM 617 C C . HIS A 1 84 ? 1.145 3.810 -6.978 1.00 94.25 84 HIS A C 1
ATOM 619 O O . HIS A 1 84 ? 1.627 2.681 -7.003 1.00 94.25 84 HIS A O 1
ATOM 625 N N . ARG A 1 85 ? 0.414 4.232 -5.933 1.00 96.75 85 ARG A N 1
ATOM 626 C CA . ARG A 1 85 ? 0.116 3.345 -4.796 1.00 96.75 85 ARG A CA 1
ATOM 627 C C . ARG A 1 85 ? -0.673 2.112 -5.220 1.00 96.75 85 ARG A C 1
ATOM 629 O O . ARG A 1 85 ? -0.337 1.020 -4.779 1.00 96.75 85 ARG A O 1
ATOM 636 N N . GLY A 1 86 ? -1.679 2.280 -6.077 1.00 97.38 86 GLY A N 1
ATOM 637 C CA . GLY A 1 86 ? -2.440 1.163 -6.634 1.00 97.38 86 GLY A CA 1
ATOM 638 C C . GLY A 1 86 ? -1.558 0.173 -7.400 1.00 97.38 86 GLY A C 1
ATOM 639 O O . GLY A 1 86 ? -1.662 -1.029 -7.179 1.00 97.38 86 GLY A O 1
ATOM 640 N N . VAL A 1 87 ? -0.652 0.673 -8.245 1.00 96.62 87 VAL A N 1
ATOM 641 C CA . VAL A 1 87 ? 0.298 -0.156 -9.009 1.00 96.62 87 VAL A CA 1
ATOM 642 C C . VAL A 1 87 ? 1.236 -0.918 -8.072 1.00 96.62 87 VAL A C 1
ATOM 644 O O . VAL A 1 87 ? 1.375 -2.129 -8.202 1.00 96.62 87 VAL A O 1
ATOM 647 N N . VAL A 1 88 ? 1.821 -0.252 -7.069 1.00 96.62 88 VAL A N 1
ATOM 648 C CA . VAL A 1 88 ? 2.691 -0.919 -6.083 1.00 96.62 88 VAL A CA 1
ATOM 649 C C . VAL A 1 88 ? 1.935 -1.997 -5.301 1.00 96.62 88 VAL A C 1
ATOM 651 O O . VAL A 1 88 ? 2.471 -3.083 -5.100 1.00 96.62 88 VAL A O 1
ATOM 654 N N . LEU A 1 89 ? 0.699 -1.725 -4.876 1.00 98.25 89 LEU A N 1
ATOM 655 C CA . LEU A 1 89 ? -0.138 -2.708 -4.181 1.00 98.25 89 LEU A CA 1
ATOM 656 C C . LEU A 1 89 ? -0.423 -3.933 -5.048 1.00 98.25 89 LEU A C 1
ATOM 658 O O . LEU A 1 89 ? -0.330 -5.053 -4.562 1.00 98.25 89 LEU A O 1
ATOM 662 N N . ARG A 1 90 ? -0.730 -3.729 -6.331 1.00 97.31 90 ARG A N 1
ATOM 663 C CA . ARG A 1 90 ? -1.008 -4.827 -7.258 1.00 97.31 90 ARG A CA 1
ATOM 664 C C . ARG A 1 90 ? 0.242 -5.657 -7.564 1.00 97.31 90 ARG A C 1
ATOM 666 O O . ARG A 1 90 ? 0.173 -6.881 -7.535 1.00 97.31 90 ARG A O 1
ATOM 673 N N . ASP A 1 91 ? 1.363 -4.996 -7.844 1.00 96.00 91 ASP A N 1
ATOM 674 C CA . ASP A 1 91 ? 2.527 -5.647 -8.459 1.00 96.00 91 ASP A CA 1
ATOM 675 C C . ASP A 1 91 ? 3.586 -6.090 -7.443 1.00 96.00 91 ASP A C 1
ATOM 677 O O . ASP A 1 91 ? 4.352 -7.014 -7.710 1.00 96.00 91 ASP A O 1
ATOM 681 N N . ARG A 1 92 ? 3.667 -5.425 -6.283 1.00 96.94 92 ARG A N 1
ATOM 682 C CA . ARG A 1 92 ? 4.744 -5.633 -5.295 1.00 96.94 92 ARG A CA 1
ATOM 683 C C . ARG A 1 92 ? 4.257 -6.002 -3.899 1.00 96.94 92 ARG A C 1
ATOM 685 O O . ARG A 1 92 ? 5.043 -6.553 -3.134 1.00 96.94 92 ARG A O 1
ATOM 692 N N . LEU A 1 93 ? 3.019 -5.654 -3.551 1.00 98.19 93 LEU A N 1
ATOM 693 C CA . LEU A 1 93 ? 2.462 -5.806 -2.204 1.00 98.19 93 LEU A CA 1
ATOM 694 C C . LEU A 1 93 ? 1.049 -6.447 -2.192 1.00 98.19 93 LEU A C 1
ATOM 696 O O . LEU A 1 93 ? 0.134 -5.891 -1.571 1.00 98.19 93 LEU A O 1
ATOM 700 N N . PRO A 1 94 ? 0.815 -7.576 -2.896 1.00 98.44 94 PRO A N 1
ATOM 701 C CA . PRO A 1 94 ? -0.523 -8.156 -3.028 1.00 98.44 94 PRO A CA 1
ATOM 702 C C . PRO A 1 94 ? -1.142 -8.633 -1.701 1.00 98.44 94 PRO A C 1
ATOM 704 O O . PRO A 1 94 ? -2.361 -8.546 -1.538 1.00 98.44 94 PRO A O 1
ATOM 707 N N . ALA A 1 95 ? -0.352 -9.101 -0.729 1.00 98.50 95 ALA A N 1
ATOM 708 C CA . ALA A 1 95 ? -0.863 -9.516 0.579 1.00 98.50 95 ALA A CA 1
ATOM 709 C C . ALA A 1 95 ? -1.329 -8.307 1.405 1.00 98.50 95 ALA A C 1
ATOM 711 O O . ALA A 1 95 ? -2.405 -8.335 2.005 1.00 98.50 95 ALA A O 1
ATOM 712 N N . VAL A 1 96 ? -0.571 -7.208 1.384 1.00 98.38 96 VAL A N 1
ATOM 713 C CA . VAL A 1 96 ? -1.002 -5.935 1.985 1.00 98.38 96 VAL A CA 1
ATOM 714 C C . VAL A 1 96 ? -2.232 -5.372 1.266 1.00 98.38 96 VAL A C 1
ATOM 716 O O . VAL A 1 96 ? -3.145 -4.866 1.924 1.00 98.38 96 VAL A O 1
ATOM 719 N N . ALA A 1 97 ? -2.304 -5.491 -0.063 1.00 98.50 97 ALA A N 1
ATOM 720 C CA . ALA A 1 97 ? -3.470 -5.077 -0.840 1.00 98.50 97 ALA A CA 1
ATOM 721 C C . ALA A 1 97 ? -4.741 -5.834 -0.424 1.00 98.50 97 ALA A C 1
ATOM 723 O O . ALA A 1 97 ? -5.800 -5.219 -0.301 1.00 98.50 97 ALA A O 1
ATOM 724 N N . ALA A 1 98 ? -4.632 -7.136 -0.142 1.00 98.44 98 ALA A N 1
ATOM 725 C CA . ALA A 1 98 ? -5.751 -7.946 0.334 1.00 98.44 98 ALA A CA 1
ATOM 726 C C . ALA A 1 98 ? -6.283 -7.465 1.695 1.00 98.44 98 ALA A C 1
ATOM 728 O O . ALA A 1 98 ? -7.494 -7.319 1.860 1.00 98.44 98 ALA A O 1
ATOM 729 N N . LEU A 1 99 ? -5.399 -7.140 2.646 1.00 97.94 99 LEU A N 1
ATOM 730 C CA . LEU A 1 99 ? -5.806 -6.591 3.948 1.00 97.94 99 LEU A CA 1
ATOM 731 C C . LEU A 1 99 ? -6.441 -5.202 3.816 1.00 97.94 99 LEU A C 1
ATOM 733 O O . LEU A 1 99 ? -7.400 -4.882 4.518 1.00 97.94 99 LEU A O 1
ATOM 737 N N . PHE A 1 100 ? -5.936 -4.373 2.898 1.00 98.06 100 PHE A N 1
ATOM 738 C CA . PHE A 1 100 ? -6.534 -3.069 2.622 1.00 98.06 100 PHE A CA 1
ATOM 739 C C . PHE A 1 100 ? -7.937 -3.210 2.014 1.00 98.06 100 PHE A C 1
ATOM 741 O O . PHE A 1 100 ? -8.869 -2.543 2.456 1.00 98.06 100 PHE A O 1
ATOM 748 N N . ALA A 1 101 ? -8.113 -4.135 1.066 1.00 98.38 101 ALA A N 1
ATOM 749 C CA . ALA A 1 101 ? -9.410 -4.454 0.471 1.00 98.38 101 ALA A CA 1
ATOM 750 C C . ALA A 1 101 ? -10.404 -5.058 1.477 1.00 98.38 101 ALA A C 1
ATOM 752 O O . ALA A 1 101 ? -11.604 -4.830 1.355 1.00 98.38 101 ALA A O 1
ATOM 753 N N . ALA A 1 102 ? -9.916 -5.773 2.495 1.00 97.06 102 ALA A N 1
ATOM 754 C CA . ALA A 1 102 ? -10.718 -6.253 3.623 1.00 97.06 102 ALA A CA 1
ATOM 755 C C . ALA A 1 102 ? -11.053 -5.154 4.656 1.00 97.06 102 ALA A C 1
ATOM 757 O O . ALA A 1 102 ? -11.768 -5.405 5.625 1.00 97.06 102 ALA A O 1
ATOM 758 N N . GLY A 1 103 ? -10.537 -3.934 4.471 1.00 96.31 103 GLY A N 1
ATOM 759 C CA . GLY A 1 103 ? -10.749 -2.805 5.373 1.00 96.31 103 GLY A CA 1
ATOM 760 C C . GLY A 1 103 ? -9.905 -2.838 6.653 1.00 96.31 103 GLY A C 1
ATOM 761 O O . GLY A 1 103 ? -10.112 -2.013 7.544 1.00 96.31 103 GLY A O 1
ATOM 762 N N . GLU A 1 104 ? -8.950 -3.767 6.757 1.00 95.50 104 GLU A N 1
ATOM 763 C CA . GLU A 1 104 ? -8.129 -3.987 7.956 1.00 95.50 104 GLU A CA 1
ATOM 764 C C . GLU A 1 104 ? -6.962 -2.998 8.082 1.00 95.50 104 GLU A C 1
ATOM 766 O O . GLU A 1 104 ? -6.463 -2.761 9.184 1.00 95.50 104 GLU A O 1
ATOM 771 N N . LEU A 1 105 ? -6.537 -2.395 6.969 1.00 94.94 105 LEU A N 1
ATOM 772 C CA . LEU A 1 105 ? -5.488 -1.376 6.937 1.00 94.94 105 LEU A CA 1
ATOM 773 C C . LEU A 1 105 ? -6.049 -0.028 6.504 1.00 94.94 105 LEU A C 1
ATOM 775 O O . LEU A 1 105 ? -6.825 0.051 5.562 1.00 94.94 105 LEU A O 1
ATOM 779 N N . SER A 1 106 ? -5.590 1.045 7.147 1.00 93.31 106 SER A N 1
ATOM 780 C CA . SER A 1 106 ? -5.880 2.403 6.680 1.00 93.31 106 SER A CA 1
ATOM 781 C C . SER A 1 106 ? -4.996 2.802 5.495 1.00 93.31 106 SER A C 1
ATOM 783 O O . SER A 1 106 ? -3.848 2.356 5.398 1.00 93.31 106 SER A O 1
ATOM 785 N N . ASP A 1 107 ? -5.466 3.727 4.647 1.00 92.25 107 ASP A N 1
ATOM 786 C CA . ASP A 1 107 ? -4.648 4.332 3.575 1.00 92.25 107 ASP A CA 1
ATOM 787 C C . ASP A 1 107 ? -3.359 4.973 4.132 1.00 92.25 107 ASP A C 1
ATOM 789 O O . ASP A 1 107 ? -2.310 4.931 3.490 1.00 92.25 107 ASP A O 1
ATOM 793 N N . LEU A 1 108 ? -3.388 5.506 5.360 1.00 91.06 108 LEU A N 1
ATOM 794 C CA . LEU A 1 108 ? -2.199 6.054 6.023 1.00 91.06 108 LEU A CA 1
ATOM 795 C C . LEU A 1 108 ? -1.162 4.973 6.353 1.00 91.06 108 LEU A C 1
ATOM 797 O O . LEU A 1 108 ? 0.033 5.178 6.126 1.00 91.06 108 LEU A O 1
ATOM 801 N N . THR A 1 109 ? -1.601 3.819 6.858 1.00 93.38 109 THR A N 1
ATOM 802 C CA . THR A 1 109 ? -0.720 2.669 7.110 1.00 93.38 109 THR A CA 1
ATOM 803 C C . THR A 1 109 ? -0.136 2.142 5.802 1.00 93.38 109 THR A C 1
ATOM 805 O O . THR A 1 109 ? 1.071 1.929 5.702 1.00 93.38 109 THR A O 1
ATOM 808 N N . VAL A 1 110 ? -0.971 2.008 4.770 1.00 95.50 110 VAL A N 1
ATOM 809 C CA . VAL A 1 110 ? -0.566 1.545 3.437 1.00 95.50 110 VAL A CA 1
ATOM 810 C C . VAL A 1 110 ? 0.483 2.467 2.809 1.00 95.50 110 VAL A C 1
ATOM 812 O O . VAL A 1 110 ? 1.496 1.988 2.301 1.00 95.50 110 VAL A O 1
ATOM 815 N N . ARG A 1 111 ? 0.305 3.793 2.896 1.00 94.00 111 ARG A N 1
ATOM 816 C CA . ARG A 1 111 ? 1.300 4.777 2.426 1.00 94.00 111 ARG A CA 1
ATOM 817 C C . ARG A 1 111 ? 2.671 4.561 3.056 1.00 94.00 111 ARG A C 1
ATOM 819 O O . ARG A 1 111 ? 3.678 4.645 2.355 1.00 94.00 111 ARG A O 1
ATOM 826 N N . LYS A 1 112 ? 2.708 4.278 4.360 1.00 92.38 112 LYS A N 1
ATOM 827 C CA . LYS A 1 112 ? 3.956 4.028 5.089 1.00 92.38 112 LYS A CA 1
ATOM 828 C C . LYS A 1 112 ? 4.610 2.740 4.636 1.00 92.38 112 LYS A C 1
ATOM 830 O O . LYS A 1 112 ? 5.790 2.770 4.320 1.00 92.38 112 LYS A O 1
ATOM 835 N N . ILE A 1 113 ? 3.848 1.651 4.535 1.00 94.69 113 ILE A N 1
ATOM 836 C CA . ILE A 1 113 ? 4.360 0.376 4.021 1.00 94.69 113 ILE A CA 1
ATOM 837 C C . ILE A 1 113 ? 5.008 0.593 2.649 1.00 94.69 113 ILE A C 1
ATOM 839 O O . ILE A 1 113 ? 6.199 0.340 2.507 1.00 94.69 113 ILE A O 1
ATOM 843 N N . ILE A 1 114 ? 4.273 1.174 1.693 1.00 94.31 114 ILE A N 1
ATOM 844 C CA . ILE A 1 114 ? 4.765 1.448 0.333 1.00 94.31 114 ILE A CA 1
ATOM 845 C C . ILE A 1 114 ? 6.058 2.269 0.350 1.00 94.31 114 ILE A C 1
ATOM 847 O O . ILE A 1 114 ? 7.002 1.961 -0.375 1.00 94.31 114 ILE A O 1
ATOM 851 N N . HIS A 1 115 ? 6.108 3.325 1.164 1.00 89.06 115 HIS A N 1
ATOM 852 C CA . HIS A 1 115 ? 7.287 4.178 1.250 1.00 89.06 115 HIS A CA 1
ATOM 853 C C . HIS A 1 115 ? 8.497 3.428 1.825 1.00 89.06 115 HIS A C 1
ATOM 855 O O . HIS A 1 115 ? 9.580 3.464 1.242 1.00 89.06 115 HIS A O 1
ATOM 861 N N . ARG A 1 116 ? 8.316 2.723 2.947 1.00 88.56 116 ARG A N 1
ATOM 862 C CA . ARG A 1 116 ? 9.404 2.037 3.661 1.00 88.56 116 ARG A CA 1
ATOM 863 C C . ARG A 1 116 ? 9.917 0.801 2.918 1.00 88.56 116 ARG A C 1
ATOM 865 O O . ARG A 1 116 ? 11.092 0.476 3.039 1.00 88.56 116 ARG A O 1
ATOM 872 N N . THR A 1 117 ? 9.092 0.152 2.097 1.00 91.94 117 THR A N 1
ATOM 873 C CA . THR A 1 117 ? 9.515 -0.977 1.248 1.00 91.94 117 THR A CA 1
ATOM 874 C C . THR A 1 117 ? 10.043 -0.546 -0.123 1.00 91.94 117 THR A C 1
ATOM 876 O O . THR A 1 117 ? 10.449 -1.389 -0.924 1.00 91.94 117 THR A O 1
ATOM 879 N N . GLY A 1 118 ? 10.061 0.758 -0.422 1.00 88.06 118 GLY A N 1
ATOM 880 C CA . GLY A 1 118 ? 10.390 1.280 -1.750 1.00 88.06 118 GLY A CA 1
ATOM 881 C C . GLY A 1 118 ? 11.764 0.852 -2.280 1.00 88.06 118 GLY A C 1
ATOM 882 O O . GLY A 1 118 ? 11.899 0.644 -3.483 1.00 88.06 118 GLY A O 1
ATOM 883 N N . LEU A 1 119 ? 12.746 0.649 -1.392 1.00 85.44 119 LEU A N 1
ATOM 884 C CA . LEU A 1 119 ? 14.142 0.331 -1.733 1.00 85.44 119 LEU A CA 1
ATOM 885 C C . LEU A 1 119 ? 14.475 -1.172 -1.789 1.00 85.44 119 LEU A C 1
ATOM 887 O O . LEU A 1 119 ? 15.625 -1.537 -2.060 1.00 85.44 119 LEU A O 1
ATOM 891 N N . VAL A 1 120 ? 13.489 -2.044 -1.561 1.00 87.81 120 VAL A N 1
ATOM 892 C CA . VAL A 1 120 ? 13.625 -3.494 -1.769 1.00 87.81 120 VAL A CA 1
ATOM 893 C C . VAL A 1 120 ? 13.481 -3.784 -3.262 1.00 87.81 120 VAL A C 1
ATOM 895 O O . VAL A 1 120 ? 12.389 -3.684 -3.809 1.00 87.81 120 VAL A O 1
ATOM 898 N N . THR A 1 121 ? 14.573 -4.101 -3.951 1.00 87.19 121 THR A N 1
ATOM 899 C CA . THR A 1 121 ? 14.573 -4.239 -5.420 1.00 87.19 121 THR A CA 1
ATOM 900 C C . THR A 1 121 ? 14.399 -5.673 -5.905 1.00 87.19 121 THR A C 1
ATOM 902 O O . THR A 1 121 ? 13.925 -5.877 -7.018 1.00 87.19 121 THR A O 1
ATOM 905 N N . ASP A 1 122 ? 14.801 -6.661 -5.102 1.00 90.38 122 ASP A N 1
ATOM 906 C CA . ASP A 1 122 ? 14.674 -8.077 -5.453 1.00 90.38 122 ASP A CA 1
ATOM 907 C C . ASP A 1 122 ? 13.199 -8.518 -5.321 1.00 90.38 122 ASP A C 1
ATOM 909 O O . ASP A 1 122 ? 12.633 -8.404 -4.228 1.00 90.38 122 ASP A O 1
ATOM 913 N N . PRO A 1 123 ? 12.555 -9.016 -6.397 1.00 92.38 123 PRO A N 1
ATOM 914 C CA . PRO A 1 123 ? 11.151 -9.423 -6.361 1.00 92.38 123 PRO A CA 1
ATOM 915 C C . PRO A 1 123 ? 10.845 -10.553 -5.370 1.00 92.38 123 PRO A C 1
ATOM 917 O O . PRO A 1 123 ? 9.789 -10.536 -4.738 1.00 92.38 123 PRO A O 1
ATOM 920 N N . ALA A 1 124 ? 11.749 -11.523 -5.204 1.00 94.56 124 ALA A N 1
ATOM 921 C CA . ALA A 1 124 ? 11.545 -12.639 -4.283 1.00 94.56 124 ALA A CA 1
ATOM 922 C C . ALA A 1 124 ? 11.623 -12.164 -2.827 1.00 94.56 124 ALA A C 1
ATOM 924 O O . ALA A 1 124 ? 10.801 -12.544 -1.991 1.00 94.56 124 ALA A O 1
ATOM 925 N N . VAL A 1 125 ? 12.569 -11.267 -2.542 1.00 95.06 125 VAL A N 1
ATOM 926 C CA . VAL A 1 125 ? 12.687 -10.610 -1.235 1.00 95.06 125 VAL A CA 1
ATOM 927 C C . VAL A 1 125 ? 11.469 -9.730 -0.963 1.00 95.06 125 VAL A C 1
ATOM 929 O O . VAL A 1 125 ? 10.914 -9.777 0.133 1.00 95.06 125 VAL A O 1
ATOM 932 N N . MET A 1 126 ? 11.001 -8.972 -1.958 1.00 96.69 126 MET A N 1
ATOM 933 C CA . MET A 1 126 ? 9.806 -8.137 -1.835 1.00 96.69 126 MET A CA 1
ATOM 934 C C . MET A 1 126 ? 8.562 -8.973 -1.511 1.00 96.69 126 MET A C 1
ATOM 936 O O . MET A 1 126 ? 7.812 -8.609 -0.612 1.00 96.69 126 MET A O 1
ATOM 940 N N . ALA A 1 127 ? 8.372 -10.125 -2.161 1.00 97.38 127 ALA A N 1
ATOM 941 C CA . ALA A 1 127 ? 7.259 -11.029 -1.863 1.00 97.38 127 ALA A CA 1
ATOM 942 C C . ALA A 1 127 ? 7.315 -11.593 -0.427 1.00 97.38 127 ALA A C 1
ATOM 944 O O . ALA A 1 127 ? 6.285 -11.713 0.246 1.00 97.38 127 ALA A O 1
ATOM 945 N N . ALA A 1 128 ? 8.517 -11.902 0.074 1.00 97.31 128 ALA A N 1
ATOM 946 C CA . ALA A 1 128 ? 8.707 -12.327 1.461 1.00 97.31 128 ALA A CA 1
ATOM 947 C C . ALA A 1 128 ? 8.400 -11.190 2.453 1.00 97.31 128 ALA A C 1
ATOM 949 O O . ALA A 1 128 ? 7.686 -11.403 3.435 1.00 97.31 128 ALA A O 1
ATOM 950 N N . VAL A 1 129 ? 8.872 -9.971 2.163 1.00 97.25 129 VAL A N 1
ATOM 951 C CA . VAL A 1 129 ? 8.579 -8.764 2.951 1.00 97.25 129 VAL A CA 1
ATOM 952 C C . VAL A 1 129 ? 7.080 -8.472 2.977 1.00 97.25 129 VAL A C 1
ATOM 954 O O . VAL A 1 129 ? 6.545 -8.228 4.053 1.00 97.25 129 VAL A O 1
ATOM 957 N N . ASP A 1 130 ? 6.392 -8.535 1.836 1.00 98.19 130 ASP A N 1
ATOM 958 C CA . ASP A 1 130 ? 4.940 -8.343 1.736 1.00 98.19 130 ASP A CA 1
ATOM 959 C C . ASP A 1 130 ? 4.181 -9.322 2.640 1.00 98.19 130 ASP A C 1
ATOM 961 O O . ASP A 1 130 ? 3.384 -8.916 3.487 1.00 98.19 130 ASP A O 1
ATOM 965 N N . THR A 1 131 ? 4.510 -10.612 2.537 1.00 98.00 131 THR A N 1
ATOM 966 C CA . THR A 1 131 ? 3.902 -11.670 3.355 1.00 98.00 131 THR A CA 1
ATOM 967 C C . THR A 1 131 ? 4.149 -11.436 4.848 1.00 98.00 131 THR A C 1
ATOM 969 O O . THR A 1 131 ? 3.229 -11.543 5.664 1.00 98.00 131 THR A O 1
ATOM 972 N N . ALA A 1 132 ? 5.383 -11.091 5.222 1.00 96.88 132 ALA A N 1
ATOM 973 C CA . ALA A 1 132 ? 5.757 -10.849 6.610 1.00 96.88 132 ALA A CA 1
ATOM 974 C C . ALA A 1 132 ? 5.076 -9.597 7.185 1.00 96.88 132 ALA A C 1
ATOM 976 O O . ALA A 1 132 ? 4.586 -9.629 8.316 1.00 96.88 132 ALA A O 1
ATOM 977 N N . ILE A 1 133 ? 5.006 -8.514 6.406 1.00 96.81 133 ILE A N 1
ATOM 978 C CA . ILE A 1 133 ? 4.301 -7.286 6.780 1.00 96.81 133 ILE A CA 1
ATOM 979 C C . ILE A 1 133 ? 2.814 -7.574 6.955 1.00 96.81 133 ILE A C 1
ATOM 981 O O . ILE A 1 133 ? 2.261 -7.212 7.989 1.00 96.81 133 ILE A O 1
ATOM 985 N N . ALA A 1 134 ? 2.173 -8.256 6.004 1.00 96.69 134 ALA A N 1
ATOM 986 C CA . ALA A 1 134 ? 0.754 -8.588 6.088 1.00 96.69 134 ALA A CA 1
ATOM 987 C C . ALA A 1 134 ? 0.442 -9.423 7.344 1.00 96.69 134 ALA A C 1
ATOM 989 O O . ALA A 1 134 ? -0.470 -9.097 8.106 1.00 96.69 134 ALA A O 1
ATOM 990 N N . ALA A 1 135 ? 1.258 -10.442 7.633 1.00 95.12 135 ALA A N 1
ATOM 991 C CA . ALA A 1 135 ? 1.111 -11.251 8.841 1.00 95.12 135 ALA A CA 1
ATOM 992 C C . ALA A 1 135 ? 1.286 -10.427 10.133 1.00 95.12 135 ALA A C 1
ATOM 994 O O . ALA A 1 135 ? 0.533 -10.609 11.094 1.00 95.12 135 ALA A O 1
ATOM 995 N N . ALA A 1 136 ? 2.260 -9.512 10.167 1.00 93.25 136 ALA A N 1
ATOM 996 C CA . ALA A 1 136 ? 2.532 -8.671 11.330 1.00 93.25 136 ALA A CA 1
ATOM 997 C C . ALA A 1 136 ? 1.485 -7.563 11.532 1.00 93.25 136 ALA A C 1
ATOM 999 O O . ALA A 1 136 ? 1.163 -7.231 12.676 1.00 93.25 136 ALA A O 1
ATOM 1000 N N . ALA A 1 137 ? 0.933 -7.014 10.447 1.00 90.62 137 ALA A N 1
ATOM 1001 C CA . ALA A 1 137 ? 0.066 -5.842 10.482 1.00 90.62 137 ALA A CA 1
ATOM 1002 C C . ALA A 1 137 ? -1.216 -6.062 11.293 1.00 90.62 137 ALA A C 1
ATOM 1004 O O . ALA A 1 137 ? -1.651 -5.162 12.012 1.00 90.62 137 ALA A O 1
ATOM 1005 N N . THR A 1 138 ? -1.742 -7.289 11.287 1.00 83.12 138 THR A N 1
ATOM 1006 C CA . THR A 1 138 ? -2.893 -7.700 12.112 1.00 83.12 138 THR A CA 1
ATOM 1007 C C . THR A 1 138 ? -2.661 -7.533 13.623 1.00 83.12 138 THR A C 1
ATOM 1009 O O . THR A 1 138 ? -3.615 -7.458 14.394 1.00 83.12 138 THR A O 1
ATOM 1012 N N . ARG A 1 139 ? -1.398 -7.449 14.069 1.00 85.81 139 ARG A N 1
ATOM 1013 C CA . ARG A 1 139 ? -1.002 -7.389 15.488 1.00 85.81 139 ARG A CA 1
ATOM 1014 C C . ARG A 1 139 ? -0.517 -6.018 15.944 1.00 85.81 139 ARG A C 1
ATOM 1016 O O . ARG A 1 139 ? -0.304 -5.831 17.139 1.00 85.81 139 ARG A O 1
ATOM 1023 N N . TRP A 1 140 ? -0.307 -5.068 15.034 1.00 83.12 140 TRP A N 1
ATOM 1024 C CA . TRP A 1 140 ? 0.263 -3.766 15.389 1.00 83.12 140 TRP A CA 1
ATOM 1025 C C . TRP A 1 140 ? -0.659 -2.942 16.295 1.00 83.12 140 TRP A C 1
ATOM 1027 O O . TRP A 1 140 ? -0.175 -2.220 17.165 1.00 83.12 140 TRP A O 1
ATOM 1037 N N . GLY A 1 141 ? -1.980 -3.083 16.165 1.00 77.12 141 GLY A N 1
ATOM 1038 C CA . GLY A 1 141 ? -2.922 -2.282 16.945 1.00 77.12 141 GLY A CA 1
ATOM 1039 C C . GLY A 1 141 ? -2.676 -0.781 16.742 1.00 77.12 141 GLY A C 1
ATOM 1040 O O . GLY A 1 141 ? -2.392 -0.332 15.633 1.00 77.12 141 GLY A O 1
ATOM 1041 N N . GLN A 1 142 ? -2.765 0.008 17.815 1.00 78.44 142 GLN A N 1
ATOM 1042 C CA . GLN A 1 142 ? -2.526 1.455 17.766 1.00 78.44 142 GLN A CA 1
ATOM 1043 C C . GLN A 1 142 ? -1.045 1.785 17.996 1.00 78.44 142 GLN A C 1
ATOM 1045 O O . GLN A 1 142 ? -0.642 2.242 19.068 1.00 78.44 142 GLN A O 1
ATOM 1050 N N . LEU A 1 143 ? -0.213 1.553 16.981 1.00 85.69 143 LEU A N 1
ATOM 1051 C CA . LEU A 1 143 ? 1.148 2.089 16.978 1.00 85.69 143 LEU A CA 1
ATOM 1052 C C . LEU A 1 143 ? 1.130 3.581 16.649 1.00 85.69 143 LEU A C 1
ATOM 1054 O O . LEU A 1 143 ? 0.393 4.037 15.776 1.00 85.69 143 LEU A O 1
ATOM 1058 N N . SER A 1 144 ? 2.007 4.339 17.309 1.00 87.94 144 SER A N 1
ATOM 1059 C CA . SER A 1 144 ? 2.352 5.669 16.814 1.00 87.94 144 SER A CA 1
ATOM 1060 C C . SER A 1 144 ? 3.029 5.552 15.450 1.00 87.94 144 SER A C 1
ATOM 1062 O O . SER A 1 144 ? 3.621 4.524 15.123 1.00 87.94 144 SER A O 1
ATOM 1064 N N . GLU A 1 145 ? 3.007 6.637 14.681 1.00 84.88 145 GLU A N 1
ATOM 1065 C CA . GLU A 1 145 ? 3.670 6.719 13.379 1.00 84.88 145 GLU A CA 1
ATOM 1066 C C . GLU A 1 145 ? 5.111 6.201 13.404 1.00 84.88 145 GLU A C 1
ATOM 1068 O O . GLU A 1 145 ? 5.441 5.284 12.658 1.00 84.88 145 GLU A O 1
ATOM 1073 N N . LYS A 1 146 ? 5.921 6.697 14.343 1.00 87.25 146 LYS A N 1
ATOM 1074 C CA . LYS A 1 146 ? 7.315 6.275 14.499 1.0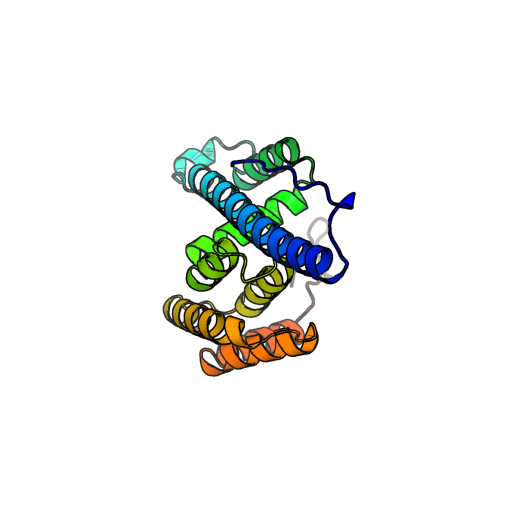0 87.25 146 LYS A CA 1
ATOM 1075 C C . LYS A 1 146 ? 7.457 4.781 14.812 1.00 87.25 146 LYS A C 1
ATOM 1077 O O . LYS A 1 146 ? 8.361 4.132 14.301 1.00 87.25 146 LYS A O 1
ATOM 1082 N N . LYS A 1 147 ? 6.586 4.224 15.662 1.00 91.62 147 LYS A N 1
ATOM 1083 C CA . LYS A 1 147 ? 6.632 2.793 16.011 1.00 91.62 147 LYS A CA 1
ATOM 1084 C C . LYS A 1 147 ? 6.214 1.912 14.835 1.00 91.62 147 LYS A C 1
ATOM 1086 O O . LYS A 1 147 ? 6.780 0.840 14.664 1.00 91.62 147 LYS A O 1
ATOM 1091 N N . LEU A 1 148 ? 5.250 2.365 14.034 1.00 90.88 148 LEU A N 1
ATOM 1092 C CA . LEU A 1 148 ? 4.834 1.680 12.814 1.00 90.88 148 LEU A CA 1
ATOM 1093 C C . LEU A 1 148 ? 5.976 1.639 11.792 1.00 90.88 148 LEU A C 1
ATOM 1095 O O . LEU A 1 148 ? 6.284 0.575 11.268 1.00 90.88 148 LEU A O 1
ATOM 1099 N N . GLU A 1 149 ? 6.641 2.770 11.558 1.00 90.12 149 GLU A N 1
ATOM 1100 C CA . GLU A 1 149 ? 7.815 2.828 10.679 1.00 90.12 149 GLU A CA 1
ATOM 1101 C C . GLU A 1 149 ? 8.925 1.893 11.162 1.00 90.12 149 GLU A C 1
ATOM 1103 O O . GLU A 1 149 ? 9.422 1.089 10.381 1.00 90.12 149 GLU A O 1
ATOM 1108 N N . GLN A 1 150 ? 9.242 1.919 12.460 1.00 91.94 150 GLN A N 1
ATOM 1109 C CA . GLN A 1 150 ? 10.230 1.020 13.060 1.00 91.94 150 GLN A CA 1
ATOM 1110 C C . GLN A 1 150 ? 9.856 -0.459 12.914 1.00 91.94 150 GLN A C 1
ATOM 1112 O O . GLN A 1 150 ? 10.733 -1.288 12.685 1.00 91.94 150 GLN A O 1
ATOM 1117 N N . ALA A 1 151 ? 8.572 -0.800 13.047 1.00 92.94 151 ALA A N 1
ATOM 1118 C CA . ALA A 1 151 ? 8.105 -2.168 12.860 1.00 92.94 151 ALA A CA 1
ATOM 1119 C C . ALA A 1 151 ? 8.288 -2.627 11.406 1.00 92.94 151 ALA A C 1
ATOM 1121 O O . ALA A 1 151 ? 8.805 -3.719 11.180 1.00 92.94 151 ALA A O 1
ATOM 1122 N N . ILE A 1 152 ? 7.933 -1.781 10.432 1.00 92.88 152 ILE A N 1
ATOM 1123 C CA . ILE A 1 152 ? 8.132 -2.074 9.005 1.00 92.88 152 ILE A CA 1
ATOM 1124 C C . ILE A 1 152 ? 9.627 -2.204 8.693 1.00 92.88 152 ILE A C 1
ATOM 1126 O O . ILE A 1 152 ? 10.038 -3.169 8.053 1.00 92.88 152 ILE A O 1
ATOM 1130 N N . ASP A 1 153 ? 10.448 -1.279 9.190 1.00 91.19 153 ASP A N 1
ATOM 1131 C CA . ASP A 1 153 ? 11.898 -1.287 8.989 1.00 91.19 153 ASP A CA 1
ATOM 1132 C C . ASP A 1 153 ? 12.555 -2.536 9.562 1.00 91.19 153 ASP A C 1
ATOM 1134 O O . ASP A 1 153 ? 13.435 -3.109 8.927 1.00 91.19 153 ASP A O 1
ATOM 1138 N N . ALA A 1 154 ? 12.118 -2.988 10.740 1.00 92.00 154 ALA A N 1
ATOM 1139 C CA . ALA A 1 154 ? 12.606 -4.225 11.335 1.00 92.00 154 ALA A CA 1
ATOM 1140 C C . ALA A 1 154 ? 12.255 -5.442 10.465 1.00 92.00 154 ALA A C 1
ATOM 1142 O O . ALA A 1 154 ? 13.092 -6.325 10.278 1.00 92.00 154 ALA A O 1
ATOM 1143 N N . THR A 1 155 ? 11.047 -5.476 9.890 1.00 92.75 155 THR A N 1
ATOM 1144 C CA . THR A 1 155 ? 10.655 -6.527 8.943 1.00 92.75 155 THR A CA 1
ATOM 1145 C C . THR A 1 155 ? 11.490 -6.478 7.666 1.00 92.75 155 THR A C 1
ATOM 1147 O O . THR A 1 155 ? 11.963 -7.524 7.224 1.00 92.75 155 THR A O 1
ATOM 1150 N N . VAL A 1 156 ? 11.717 -5.292 7.093 1.00 91.06 156 VAL A N 1
ATOM 1151 C CA . VAL A 1 156 ? 12.568 -5.123 5.904 1.00 91.06 156 VAL A CA 1
ATOM 1152 C C . VAL A 1 156 ? 14.004 -5.544 6.210 1.00 91.06 156 VAL A C 1
ATOM 1154 O O . VAL A 1 156 ? 14.554 -6.350 5.472 1.00 91.06 156 VAL A O 1
ATOM 1157 N N . LEU A 1 157 ? 14.588 -5.089 7.322 1.00 89.94 157 LEU A N 1
ATOM 1158 C CA . LEU A 1 157 ? 15.955 -5.422 7.738 1.00 89.94 157 LEU A CA 1
ATOM 1159 C C . LEU A 1 157 ? 16.176 -6.932 7.875 1.00 89.94 157 LEU A C 1
ATOM 1161 O O . LEU A 1 157 ? 17.244 -7.428 7.525 1.00 89.94 157 LEU A O 1
ATOM 1165 N N . ALA A 1 158 ? 15.177 -7.660 8.380 1.00 91.12 158 ALA A N 1
ATOM 1166 C CA . ALA A 1 158 ? 15.254 -9.107 8.553 1.00 91.12 158 ALA A CA 1
ATOM 1167 C C . ALA A 1 158 ? 15.333 -9.881 7.222 1.00 91.12 158 ALA A C 1
ATOM 1169 O O . ALA A 1 158 ? 15.856 -10.993 7.209 1.00 91.12 158 ALA A O 1
ATOM 1170 N N . HIS A 1 159 ? 14.834 -9.306 6.123 1.00 90.62 159 HIS A N 1
ATOM 1171 C CA . HIS A 1 159 ? 14.803 -9.944 4.800 1.00 90.62 159 HIS A CA 1
ATOM 1172 C C . HIS A 1 159 ? 15.826 -9.348 3.824 1.00 90.62 159 HIS A C 1
ATOM 1174 O O . HIS A 1 159 ? 16.389 -10.073 3.010 1.00 90.62 159 HIS A O 1
ATOM 1180 N N . ASP A 1 160 ? 16.082 -8.041 3.913 1.00 85.06 160 ASP A N 1
ATOM 1181 C CA . ASP A 1 160 ? 17.019 -7.297 3.073 1.00 85.06 160 ASP A CA 1
ATOM 1182 C C . ASP A 1 160 ? 17.857 -6.312 3.908 1.00 85.06 160 ASP A C 1
ATOM 1184 O O . ASP A 1 160 ? 17.565 -5.109 3.973 1.00 85.06 160 ASP A O 1
ATOM 1188 N N . PRO A 1 161 ? 18.952 -6.784 4.529 1.00 78.94 161 PRO A N 1
ATOM 1189 C CA . PRO A 1 161 ? 19.884 -5.900 5.220 1.00 78.94 161 PRO A CA 1
ATOM 1190 C C . PRO A 1 161 ? 20.492 -4.828 4.304 1.00 78.94 161 PRO A C 1
ATOM 1192 O O . PRO A 1 161 ? 20.869 -3.747 4.764 1.00 78.94 161 PRO A O 1
ATOM 1195 N N . VAL A 1 162 ? 20.580 -5.108 2.999 1.00 74.12 162 VAL A N 1
ATOM 1196 C CA . VAL A 1 162 ? 21.157 -4.195 2.010 1.00 74.12 162 VAL A CA 1
ATOM 1197 C C . VAL A 1 162 ? 20.173 -3.080 1.660 1.00 74.12 162 VAL A C 1
ATOM 1199 O O . VAL A 1 162 ? 20.611 -1.942 1.512 1.00 74.12 162 VAL A O 1
ATOM 1202 N N . ALA A 1 163 ? 18.862 -3.333 1.607 1.00 65.50 163 ALA A N 1
ATOM 1203 C CA . ALA A 1 163 ? 17.860 -2.274 1.443 1.00 65.50 163 ALA A CA 1
ATOM 1204 C C . ALA A 1 163 ? 17.957 -1.222 2.552 1.00 65.50 163 ALA A C 1
ATOM 1206 O O . ALA A 1 163 ? 17.892 -0.029 2.263 1.00 65.50 163 ALA A O 1
ATOM 1207 N N . VAL A 1 164 ? 18.186 -1.631 3.803 1.00 63.97 164 VAL A N 1
ATOM 1208 C CA . VAL A 1 164 ? 18.381 -0.681 4.913 1.00 63.97 164 VAL A CA 1
ATOM 1209 C C . VAL A 1 164 ? 19.661 0.126 4.732 1.00 63.97 164 VAL A C 1
ATOM 1211 O O . VAL A 1 164 ? 19.666 1.332 4.974 1.00 63.97 164 VAL A O 1
ATOM 1214 N N . ARG A 1 165 ? 20.729 -0.503 4.232 1.00 61.97 165 ARG A N 1
ATOM 1215 C CA . ARG A 1 165 ? 21.950 0.219 3.869 1.00 61.97 165 ARG A CA 1
ATOM 1216 C C . ARG A 1 165 ? 21.690 1.234 2.758 1.00 61.97 165 ARG A C 1
ATOM 1218 O O . ARG A 1 165 ? 22.102 2.370 2.911 1.00 61.97 165 ARG A O 1
ATOM 1225 N N . ARG A 1 166 ? 20.900 0.895 1.732 1.00 66.19 166 ARG A N 1
ATOM 1226 C CA . ARG A 1 166 ? 20.464 1.856 0.701 1.00 66.19 166 ARG A CA 1
ATOM 1227 C C . ARG A 1 166 ? 19.624 2.995 1.281 1.00 66.19 166 ARG A C 1
ATOM 1229 O O . ARG A 1 166 ? 19.755 4.115 0.811 1.00 66.19 166 ARG A O 1
ATOM 1236 N N . VAL A 1 167 ? 18.780 2.750 2.291 1.00 62.19 167 VAL A N 1
ATOM 1237 C CA . VAL A 1 167 ? 18.045 3.823 2.994 1.00 62.19 167 VAL A CA 1
ATOM 1238 C C . VAL A 1 167 ? 19.038 4.768 3.669 1.00 62.19 167 VAL A C 1
ATOM 1240 O O . VAL A 1 167 ? 18.947 5.975 3.462 1.00 62.19 167 VAL A O 1
ATOM 1243 N N . LEU A 1 168 ? 19.984 4.232 4.447 1.00 61.25 168 LEU A N 1
ATOM 1244 C CA . LEU A 1 168 ? 20.997 5.016 5.160 1.00 61.25 168 LEU A CA 1
ATOM 1245 C C . LEU A 1 168 ? 21.925 5.762 4.202 1.00 61.25 168 LEU A C 1
ATOM 1247 O O . LEU A 1 168 ? 22.145 6.949 4.403 1.00 61.25 168 LEU A O 1
ATOM 1251 N N . ASP A 1 169 ? 22.388 5.104 3.143 1.00 61.66 169 ASP A N 1
ATOM 1252 C CA . ASP A 1 169 ? 23.187 5.711 2.083 1.00 61.66 169 ASP A CA 1
ATOM 1253 C C . ASP A 1 169 ? 22.369 6.801 1.380 1.00 61.66 169 ASP A C 1
ATOM 1255 O O . ASP A 1 169 ? 22.854 7.910 1.232 1.00 61.66 169 ASP A O 1
ATOM 1259 N N . SER A 1 170 ? 21.083 6.573 1.078 1.00 59.50 170 SER A N 1
ATOM 1260 C CA . SER A 1 170 ? 20.215 7.620 0.519 1.00 59.50 170 SER A CA 1
ATOM 1261 C C . SER A 1 170 ? 19.995 8.786 1.473 1.00 59.50 170 SER A C 1
ATOM 1263 O O . SER A 1 170 ? 19.610 9.848 1.017 1.00 59.50 170 SER A O 1
ATOM 1265 N N . LEU A 1 171 ? 20.110 8.598 2.792 1.00 59.59 171 LEU A N 1
ATOM 1266 C CA . LEU A 1 171 ? 19.980 9.666 3.789 1.00 59.59 171 LEU A CA 1
ATOM 1267 C C . LEU 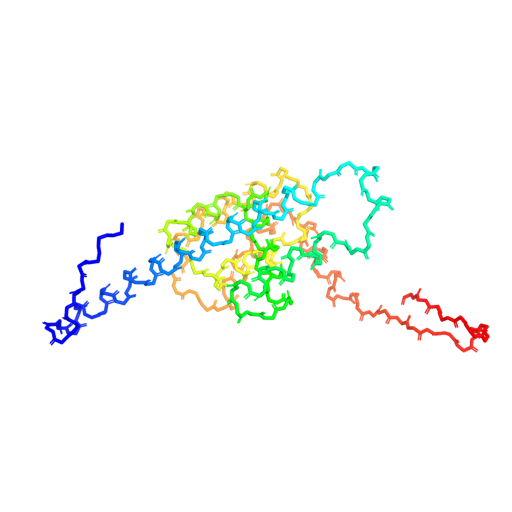A 1 171 ? 21.317 10.386 4.011 1.00 59.59 171 LEU A C 1
ATOM 1269 O O . LEU A 1 171 ? 21.308 11.574 4.322 1.00 59.59 171 LEU A O 1
ATOM 1273 N N . ALA A 1 172 ? 22.434 9.671 3.857 1.00 59.44 172 ALA A N 1
ATOM 1274 C CA . ALA A 1 172 ? 23.794 10.189 3.949 1.00 59.44 172 ALA A CA 1
ATOM 1275 C C . ALA A 1 172 ? 24.223 10.929 2.674 1.00 59.44 172 ALA A C 1
ATOM 1277 O O . ALA A 1 172 ? 25.011 11.868 2.748 1.00 59.44 172 ALA A O 1
ATOM 1278 N N . ASP A 1 173 ? 23.674 10.534 1.529 1.00 55.59 173 ASP A N 1
ATOM 1279 C CA . ASP A 1 173 ? 24.005 11.053 0.214 1.00 55.59 173 ASP A CA 1
ATOM 1280 C C . ASP A 1 173 ? 22.813 11.850 -0.325 1.00 55.59 173 ASP A C 1
ATOM 1282 O O . ASP A 1 173 ? 21.835 11.280 -0.810 1.00 55.59 173 ASP A O 1
ATOM 1286 N N . ARG A 1 174 ? 22.835 13.182 -0.162 1.00 59.25 174 ARG A N 1
ATOM 1287 C CA . ARG A 1 174 ? 21.799 14.075 -0.718 1.00 59.25 174 ARG A CA 1
ATOM 1288 C C . ARG A 1 174 ? 22.324 15.461 -1.074 1.00 59.25 174 ARG A C 1
ATOM 1290 O O . ARG A 1 174 ? 22.044 16.432 -0.371 1.00 59.25 174 ARG A O 1
ATOM 1297 N N . ARG A 1 175 ? 22.951 15.588 -2.241 1.00 54.78 175 ARG A N 1
ATOM 1298 C CA . ARG A 1 175 ? 22.752 16.778 -3.079 1.00 54.78 175 ARG A CA 1
ATOM 1299 C C . ARG A 1 175 ? 22.885 16.430 -4.554 1.00 54.78 175 ARG A C 1
ATOM 1301 O O . ARG A 1 175 ? 23.680 15.577 -4.910 1.00 54.78 175 ARG A O 1
ATOM 1308 N N . VAL A 1 176 ? 22.079 17.115 -5.355 1.00 66.12 176 VAL A N 1
ATOM 1309 C CA . VAL A 1 176 ? 22.267 17.281 -6.794 1.00 66.12 176 VAL A CA 1
ATOM 1310 C C . VAL A 1 176 ? 22.656 18.741 -6.956 1.00 66.12 176 VAL A C 1
ATOM 1312 O O . VAL A 1 176 ? 21.877 19.621 -6.574 1.00 66.12 176 VAL A O 1
ATOM 1315 N N . GLU A 1 177 ? 23.865 19.006 -7.432 1.00 65.62 177 GLU A N 1
ATOM 1316 C CA . GLU A 1 177 ? 24.316 20.363 -7.716 1.00 65.62 177 GLU A CA 1
ATOM 1317 C C . GLU A 1 177 ? 24.123 20.675 -9.189 1.00 65.62 177 GLU A C 1
ATOM 1319 O O . GLU A 1 177 ? 24.390 19.857 -10.065 1.00 65.62 177 GLU A O 1
ATOM 1324 N N . PHE A 1 178 ? 23.634 21.883 -9.443 1.00 82.69 178 PHE A N 1
ATOM 1325 C CA . PHE A 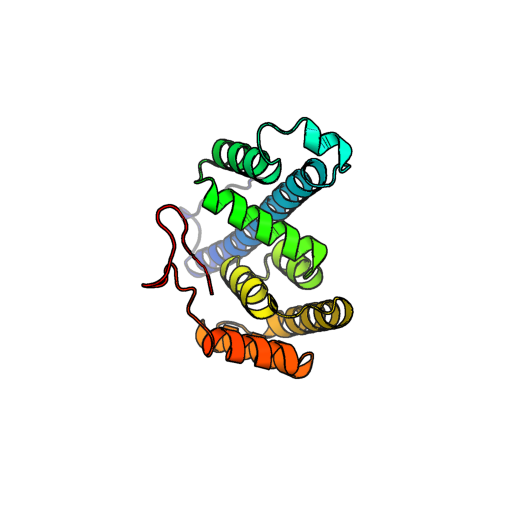1 178 ? 23.519 22.431 -10.779 1.00 82.69 178 PHE A CA 1
ATOM 1326 C C . PHE A 1 178 ? 24.572 23.520 -10.915 1.00 82.69 178 PHE A C 1
ATOM 1328 O O . PHE A 1 178 ? 24.525 24.519 -10.194 1.00 82.69 178 PHE A O 1
ATOM 1335 N N . GLY A 1 179 ? 25.487 23.341 -11.857 1.00 60.66 179 GLY A N 1
ATOM 1336 C CA . GLY A 1 179 ? 26.422 24.381 -12.249 1.00 60.66 179 GLY A CA 1
ATOM 1337 C C . GLY A 1 179 ? 27.834 24.226 -11.685 1.00 60.66 179 GLY A C 1
ATOM 1338 O O . GLY A 1 179 ? 28.038 23.952 -10.504 1.00 60.66 179 GLY A O 1
ATOM 1339 N N . SER A 1 180 ? 28.819 24.507 -12.533 1.00 70.12 180 SER A N 1
ATOM 1340 C CA . SER A 1 180 ? 30.224 24.724 -12.173 1.00 70.12 180 SER A CA 1
ATOM 1341 C C . SER A 1 180 ? 30.658 26.150 -12.528 1.00 70.12 180 SER A C 1
ATOM 1343 O O . SER A 1 180 ? 30.244 26.662 -13.568 1.00 70.12 180 SER A O 1
ATOM 1345 N N . PRO A 1 181 ? 31.577 26.790 -11.773 1.00 56.72 181 PRO A N 1
ATOM 1346 C CA . PRO A 1 181 ? 32.227 28.042 -12.189 1.00 56.72 181 PRO A CA 1
ATOM 1347 C C . PRO A 1 181 ? 32.962 27.947 -13.534 1.00 56.72 181 PRO A C 1
ATOM 1349 O O . PRO A 1 181 ? 33.331 28.964 -14.116 1.00 56.72 181 PRO A O 1
ATOM 1352 N N . THR A 1 182 ? 33.205 26.724 -14.005 1.00 70.81 182 THR A N 1
ATOM 1353 C CA . THR A 1 182 ? 33.834 26.430 -15.294 1.00 70.81 182 THR A CA 1
ATOM 1354 C C . THR A 1 182 ? 32.835 26.029 -16.375 1.00 70.81 182 THR A C 1
ATOM 1356 O O . THR A 1 182 ? 33.265 25.619 -17.452 1.00 70.81 182 THR A O 1
ATOM 1359 N N . ASP A 1 183 ? 31.530 26.077 -16.106 1.00 76.44 183 ASP A N 1
ATOM 1360 C CA . ASP A 1 183 ? 30.538 25.733 -17.118 1.00 76.44 183 ASP A CA 1
ATOM 1361 C C . ASP A 1 183 ? 30.626 26.696 -18.302 1.00 76.44 183 ASP A C 1
ATOM 1363 O O . ASP A 1 183 ? 30.711 27.920 -18.156 1.00 76.44 183 ASP A O 1
ATOM 1367 N N . ALA A 1 184 ? 30.602 26.125 -19.505 1.00 68.88 184 ALA A N 1
ATOM 1368 C CA . ALA A 1 184 ? 30.511 26.909 -20.722 1.00 68.88 184 ALA A CA 1
ATOM 1369 C C . ALA A 1 184 ? 29.163 27.640 -20.767 1.00 68.88 184 ALA A C 1
ATOM 1371 O O . ALA A 1 184 ? 28.130 27.103 -20.364 1.00 68.88 184 ALA A O 1
ATOM 1372 N N . THR A 1 185 ? 29.156 28.862 -21.301 1.00 66.00 185 THR A N 1
ATOM 1373 C CA . THR A 1 185 ? 27.933 29.659 -21.433 1.00 66.00 185 THR A CA 1
ATOM 1374 C C . THR A 1 185 ? 26.844 28.869 -22.167 1.00 66.00 185 THR A C 1
ATOM 1376 O O . THR A 1 185 ? 27.044 28.442 -23.302 1.00 66.00 185 THR A O 1
ATOM 1379 N N . GLY A 1 186 ? 25.690 28.691 -21.518 1.00 74.88 186 GLY A N 1
ATOM 1380 C CA . GLY A 1 186 ? 24.546 27.954 -22.067 1.00 74.88 186 GLY A CA 1
ATOM 1381 C C . GLY A 1 186 ? 24.471 26.473 -21.681 1.00 74.88 186 GLY A C 1
ATOM 1382 O O . GLY A 1 186 ? 23.497 25.822 -22.047 1.00 74.88 186 GLY A O 1
ATOM 1383 N N . PHE A 1 187 ? 25.435 25.951 -20.919 1.00 76.31 187 PHE A N 1
ATOM 1384 C CA . PHE A 1 187 ? 25.380 24.610 -20.336 1.00 76.31 187 PHE A CA 1
ATOM 1385 C C . PHE A 1 187 ? 25.351 24.687 -18.807 1.00 76.31 187 PHE A C 1
ATOM 1387 O O . PHE A 1 187 ? 25.945 25.578 -18.206 1.00 76.31 187 PHE A O 1
ATOM 1394 N N . THR A 1 188 ? 24.652 23.742 -18.182 1.00 73.25 188 THR A N 1
ATOM 1395 C CA . THR A 1 188 ? 24.664 23.538 -16.733 1.00 73.25 188 THR A CA 1
ATOM 1396 C C . THR A 1 188 ? 24.920 22.074 -16.484 1.00 73.25 188 THR A C 1
ATOM 1398 O O . THR A 1 188 ? 24.199 21.201 -16.967 1.00 73.25 188 THR A O 1
ATOM 1401 N N . SER A 1 189 ? 25.986 21.826 -15.756 1.00 74.25 189 SER A N 1
ATOM 1402 C CA . SER A 1 189 ? 26.375 20.494 -15.357 1.00 74.25 189 SER A CA 1
ATOM 1403 C C . SER A 1 189 ? 25.595 20.016 -14.128 1.00 74.25 189 SER A C 1
ATOM 1405 O O . SER A 1 189 ? 25.066 20.827 -13.365 1.00 74.25 189 SER A O 1
ATOM 1407 N N . VAL A 1 190 ? 25.479 18.692 -13.983 1.00 82.56 190 VAL A N 1
ATOM 1408 C CA . VAL A 1 190 ? 24.739 18.031 -12.900 1.00 82.56 190 VAL A CA 1
ATOM 1409 C C . VAL A 1 190 ? 25.598 16.918 -12.310 1.00 82.56 190 VAL A C 1
ATOM 1411 O O . VAL A 1 190 ? 26.072 16.062 -13.062 1.00 82.56 190 VAL A O 1
ATOM 1414 N N . TRP A 1 191 ? 25.770 16.918 -10.987 1.00 56.22 191 TRP A N 1
ATOM 1415 C CA . TRP A 1 191 ? 26.424 15.851 -10.217 1.00 56.22 191 TRP A CA 1
ATOM 1416 C C . TRP A 1 191 ? 25.962 15.818 -8.765 1.00 56.22 191 TRP A C 1
ATOM 1418 O O . TRP A 1 191 ? 25.537 16.873 -8.235 1.00 56.22 191 TRP A O 1
#

Foldseek 3Di:
DDPPPPPPVVDDPVRNVVVVVVVLLVVLLVLLVVLLVLLVQLCVQQVDDPVVVVPDPDRSLQVSLVVQCVVVVHDSVVSSVSNVLSNCCVQQQVLVSVCSNSSNDHPVLSVLLCVLCVQVDDRVLSVQLNVQCSVCSNPCPDDDPVVSNVVSNVSSCVSCVVSVVVVVVVVVDDDWDWADPPDDPPDIDID

pLDDT: mean 86.33, std 13.63, range [39.66, 98.69]

=== Feature glossary ===
A reading guide for the features in this record.

Start from the sequence.

  · Sequence gives the chain of amino acids in standard one-letter code (A=alanine, C=cysteine, …, Y=tyrosine), read N→C. It is the only feature that is directly encoded by the gene; all structural features are derived from the folded form of this sequence.

Fold it, and you get atomic coordinates and the backbone conformation that goes with them.

  · Structure coordinates are given as an mmCIF _atom_site loop: one row per atom with element, residue name, chain id, sequence number, and x/y/z position in Å. Only the four main-chain atoms per residue are included here; side chains are omitted to keep the record compact.

  · Backbone dihedral angles. Every residue except chain termini has a φ (preceding-C → N → Cα → C) and a ψ (N → Cα → C → next-N). They are reported in degrees following the IUPAC sign convention. Secondary structure is essentially a statement about which (φ, ψ) basin each residue occupies.

  · Eight-state secondary structure (DSSP): H is the canonical α-helix, G the tighter 3₁₀-helix, I the wider π-helix; E/B are β-structure, T and S are turns and bends, and '-' is everything else. DSSP derives these from the pattern of main-chain N–H···O=C hydrogen bonds, not from the sequence.

  · SS3 is a coarse helix/strand/coil call (letters a/b/c) made by the P-SEA algorithm from inter-Cα distances and dihedrals. It is less detailed than DSSP but needs only Cα positions.

Summarize the fold with a handful of shape descriptors and a per-residue structural alphabet.

  · Radius of gyration (Rg) is the root-mean-square distance of Cα atoms from their centroid — a single number for overall size and compactness. A globular domain of N residues has Rg ≈ 2.2·N^0.38 Å; an extended or disordered chain has a much larger Rg. The Cα contact count is the number of residue pairs whose Cα atoms are within 8 Å and are more than four positions apart in sequence — a standard proxy for tertiary packing density. The bounding box is the smallest axis-aligned box enclosing all Cα atoms.

  · 3Di is Foldseek's structural alphabet. Each residue is assigned one of twenty discrete states based on how its Cα sits relative to its spatial (not sequential) neighbors. Aligning 3Di strings finds structural homologs roughly as well as full 3D superposition, but orders of magnitude faster.

  · Solvent-accessible surface area (SASA) is the area in Å² traced out by the centre of a 1.4 Å probe sphere (a water molecule) rolled over the protein's van der Waals surface (Shrake–Rupley / Lee–Richards construction). Buried residues have near-zero SASA; fully exposed residues can exceed 200 Å². The total SASA scales roughly with the number of surface residues.

Ask how reliable the model is.

  · For AlphaFold models, the B-factor field carries pLDDT — the model's own estimate of local accuracy on a 0–100 scale. Regions with pLDDT<50 should be treated as essentially unmodeled; they often correspond to intrinsically disordered segments.

  · For experimental (PDB) structures, the B-factor (temperature factor) quantifies the positional spread of each atom in the crystal — a combination of thermal vibration and static disorder — in units of Å². High B-factors mark flexible loops or poorly resolved regions; low B-factors mark the rigid, well-ordered core.

  · Predicted Aligned Error (PAE) is an AlphaFold confidence matrix: entry (i, j) is the expected error in the position of residue j, in ångströms, when the prediction is superimposed on the true structure at residue i. Low PAE within a block of residues means that block is internally rigid and well-predicted; high PAE between two blocks means their relative placement is uncertain even if each block individually is confident.

Place it in context: what it resembles, what it is annotated as, and how it looks.

  · Structural nearest neighbors (via Foldseek easy-search vs the PDB). Reported per hit: target PDB id, E-value, and alignment TM-score. A TM-score above ~0.5 is the conventional threshold for 'same fold'.

  · Functional annotations link the protein to curated databases. InterPro entries identify conserved domains and families by matching the sequence against member-database signatures (Pfam, PROSITE, CDD, …). Gene Ontology (GO) terms describe molecular function, biological process, and cellular component in a controlled vocabulary. CATH places the structure in a hierarchical fold classification (Class/Architecture/Topology/Homologous-superfamily). The organism is the source species.

  · The contact map is a binary N×N matrix image: pixel (i, j) is dark where Cα_i and Cα_j are within 8 Å and |i−j|>4. Because the |i−j|>4 filter removes local helical contacts, off-diagonal stripes parallel to the main diagonal indicate parallel β-sheets; stripes perpendicular to it indicate antiparallel β-sheets. The Ramachandran plot scatters every residue's (φ, ψ) pair against the sterically allowed regions. The PAE heatmap renders the predicted-aligned-error matrix.

  · Six rendered views show the 3D structure from the faces of a cube — i.e. along ±x, ±y, ±z. Rendering representation is drawn randomly per protein from cartoon (secondary-structure ribbons), sticks (backbone bonds), or molecular surface; coloring is either N→C rainbow (blue at the N-terminus through red at the C-terminus) or one color per chain.